Protein AF-A0A8K0K5R0-F1 (afdb_monomer)

Structure (mmCIF, N/CA/C/O backbone):
data_AF-A0A8K0K5R0-F1
#
_entry.id   AF-A0A8K0K5R0-F1
#
loop_
_atom_site.group_PDB
_atom_site.id
_atom_site.type_symbol
_atom_site.label_atom_id
_atom_site.label_alt_id
_atom_site.label_comp_id
_atom_site.label_asym_id
_atom_site.label_entity_id
_atom_site.label_seq_id
_atom_site.pdbx_PDB_ins_code
_atom_site.Cartn_x
_atom_site.Cartn_y
_atom_site.Cartn_z
_atom_site.occupancy
_atom_site.B_iso_or_equiv
_atom_site.auth_seq_id
_atom_site.auth_comp_id
_atom_site.auth_asym_id
_atom_site.auth_atom_id
_atom_site.pdbx_PDB_model_num
ATOM 1 N N . MET A 1 1 ? -4.890 -8.918 -4.355 1.00 94.75 1 MET A N 1
ATOM 2 C CA . MET A 1 1 ? -3.791 -9.635 -5.032 1.00 94.75 1 MET A CA 1
ATOM 3 C C . MET A 1 1 ? -3.120 -10.604 -4.059 1.00 94.75 1 MET A C 1
ATOM 5 O O . MET A 1 1 ? -3.775 -11.593 -3.777 1.00 94.75 1 MET A O 1
ATOM 9 N N . LYS A 1 2 ? -1.963 -10.316 -3.429 1.00 95.56 2 LYS A N 1
ATOM 10 C CA . LYS A 1 2 ? -1.175 -11.284 -2.614 1.00 95.56 2 LYS A CA 1
ATOM 11 C C . LYS A 1 2 ? -1.971 -12.202 -1.670 1.00 95.56 2 LYS A C 1
ATOM 13 O O . LYS A 1 2 ? -1.868 -13.414 -1.789 1.00 95.56 2 LYS A O 1
ATOM 18 N N . LYS A 1 3 ? -2.789 -11.643 -0.764 1.00 94.75 3 LYS A N 1
ATOM 19 C CA . LYS A 1 3 ? -3.577 -12.418 0.224 1.00 94.75 3 LYS A CA 1
ATOM 20 C C . LYS A 1 3 ? -4.505 -13.460 -0.414 1.00 94.75 3 LYS A C 1
ATOM 22 O O . LYS A 1 3 ? -4.694 -14.526 0.155 1.00 94.75 3 LYS A O 1
ATOM 27 N N . HIS A 1 4 ? -5.101 -13.124 -1.556 1.00 94.81 4 HIS A N 1
ATOM 28 C CA . HIS A 1 4 ? -6.111 -13.952 -2.225 1.00 94.81 4 HIS A CA 1
ATOM 29 C C . HIS A 1 4 ? -5.572 -14.658 -3.469 1.00 94.81 4 HIS A C 1
ATOM 31 O O . HIS A 1 4 ? -6.315 -15.412 -4.076 1.00 94.81 4 HIS A O 1
ATOM 37 N N . GLN A 1 5 ? -4.315 -14.398 -3.850 1.00 96.12 5 GLN A N 1
ATOM 38 C CA . GLN A 1 5 ? -3.685 -14.917 -5.071 1.00 96.12 5 GLN A CA 1
ATOM 39 C C . GLN A 1 5 ? -4.527 -14.670 -6.335 1.00 96.12 5 GLN A C 1
ATOM 41 O O . GLN A 1 5 ? -4.688 -15.544 -7.176 1.00 96.12 5 GLN A O 1
ATOM 46 N N . ILE A 1 6 ? -5.078 -13.458 -6.430 1.00 96.56 6 ILE A N 1
ATOM 47 C CA . ILE A 1 6 ? -5.929 -13.007 -7.541 1.00 96.56 6 ILE A CA 1
ATOM 48 C C . ILE A 1 6 ? -5.178 -12.058 -8.471 1.00 96.56 6 ILE A C 1
ATOM 50 O O . ILE A 1 6 ? -4.270 -11.337 -8.018 1.00 96.56 6 ILE A O 1
ATOM 54 N N . SER A 1 7 ? -5.619 -12.014 -9.727 1.00 97.44 7 SER A N 1
ATOM 55 C CA . SER A 1 7 ? -5.073 -11.119 -10.750 1.00 97.44 7 SER A CA 1
ATOM 56 C C . SER A 1 7 ? -5.362 -9.646 -10.455 1.00 97.44 7 SER A C 1
ATOM 58 O O . SER A 1 7 ? -6.152 -9.301 -9.564 1.00 97.44 7 SER A O 1
ATOM 60 N N . PHE A 1 8 ? -4.715 -8.746 -11.197 1.00 95.75 8 PHE A N 1
ATOM 61 C CA . PHE A 1 8 ? -5.031 -7.320 -11.162 1.00 95.75 8 PHE A CA 1
ATOM 62 C C . PHE A 1 8 ? -6.500 -7.059 -11.520 1.00 95.75 8 PHE A C 1
ATOM 64 O O . PHE A 1 8 ? -7.168 -6.309 -10.805 1.00 95.75 8 PHE A O 1
ATOM 71 N N . ASP A 1 9 ? -7.010 -7.704 -12.572 1.00 95.94 9 ASP A N 1
ATOM 72 C CA . ASP A 1 9 ? -8.383 -7.515 -13.049 1.00 95.94 9 ASP A CA 1
ATOM 73 C C . ASP A 1 9 ? -9.412 -7.959 -11.998 1.00 95.94 9 ASP A C 1
ATOM 75 O O . ASP A 1 9 ? -10.373 -7.251 -11.701 1.00 95.94 9 ASP A O 1
ATOM 79 N N . GLU A 1 10 ? -9.177 -9.088 -11.333 1.00 96.31 10 GLU A N 1
ATOM 80 C CA . GLU A 1 10 ? -10.033 -9.538 -10.231 1.00 96.31 10 GLU A CA 1
ATOM 81 C C . GLU A 1 10 ? -9.932 -8.608 -9.013 1.00 96.31 10 GLU A C 1
ATOM 83 O O . GLU A 1 10 ? -10.928 -8.297 -8.351 1.00 96.31 10 GLU A O 1
ATOM 88 N N . ALA A 1 11 ? -8.721 -8.138 -8.700 1.00 95.56 11 ALA A N 1
ATOM 89 C CA . ALA A 1 11 ? -8.497 -7.246 -7.573 1.00 95.56 11 ALA A CA 1
ATOM 90 C C . ALA A 1 11 ? -9.179 -5.888 -7.768 1.00 95.56 11 ALA A C 1
ATOM 92 O O . ALA A 1 11 ? -9.785 -5.381 -6.822 1.00 95.56 11 ALA A O 1
ATOM 93 N N . ILE A 1 12 ? -9.101 -5.301 -8.966 1.00 94.50 12 ILE A N 1
ATOM 94 C CA . ILE A 1 12 ? -9.702 -3.994 -9.234 1.00 94.50 12 ILE A CA 1
ATOM 95 C C . ILE A 1 12 ? -11.229 -4.066 -9.185 1.00 94.50 12 ILE A C 1
ATOM 97 O O . ILE A 1 12 ? -11.847 -3.172 -8.610 1.00 94.50 12 ILE A O 1
ATOM 101 N N . GLU A 1 13 ? -11.841 -5.142 -9.686 1.00 94.50 13 GLU A N 1
ATOM 102 C CA . GLU A 1 13 ? -13.292 -5.341 -9.592 1.00 94.50 13 GLU A CA 1
ATOM 103 C C . GLU A 1 13 ? -13.751 -5.509 -8.140 1.00 94.50 13 GLU A C 1
ATOM 105 O O . GLU A 1 13 ? -14.747 -4.914 -7.719 1.00 94.50 13 GLU A O 1
ATOM 110 N N . ARG A 1 14 ? -12.970 -6.218 -7.318 1.00 94.06 14 ARG A N 1
ATOM 111 C CA . ARG A 1 14 ? -13.253 -6.328 -5.885 1.00 94.06 14 ARG A CA 1
ATOM 112 C C . ARG A 1 14 ? -13.197 -4.973 -5.183 1.00 94.06 14 ARG A C 1
ATOM 114 O O . ARG A 1 14 ? -14.103 -4.659 -4.418 1.00 94.06 14 ARG A O 1
ATOM 121 N N . VAL A 1 15 ? -12.190 -4.143 -5.462 1.00 93.50 15 VAL A N 1
ATOM 122 C CA . VAL A 1 15 ? -12.111 -2.792 -4.876 1.00 93.50 15 VAL A CA 1
ATOM 123 C C . VAL A 1 15 ? -13.261 -1.915 -5.383 1.00 93.50 15 VAL A C 1
ATOM 125 O O . VAL A 1 15 ? -13.874 -1.207 -4.586 1.00 93.50 15 VAL A O 1
ATOM 128 N N . LYS A 1 16 ? -13.624 -2.012 -6.670 1.00 94.19 16 LYS A N 1
ATOM 129 C CA . LYS A 1 16 ? -14.770 -1.292 -7.249 1.00 94.19 16 LYS A CA 1
ATOM 130 C C . LYS A 1 16 ? -16.106 -1.648 -6.598 1.00 94.19 16 LYS A C 1
ATOM 132 O O . LYS A 1 16 ? -16.969 -0.777 -6.502 1.00 94.19 16 LYS A O 1
ATOM 137 N N . SER A 1 17 ? -16.278 -2.888 -6.132 1.00 92.38 17 SER A N 1
ATOM 138 C CA . SER A 1 17 ? -17.500 -3.297 -5.425 1.00 92.38 17 SER A CA 1
ATOM 139 C C . SER A 1 17 ? -17.704 -2.569 -4.092 1.00 92.38 17 SER A C 1
ATOM 141 O O . SER A 1 17 ? -18.845 -2.341 -3.697 1.00 92.38 17 SER A O 1
ATOM 143 N N . CYS A 1 18 ? -16.617 -2.151 -3.437 1.00 90.62 18 CYS A N 1
ATOM 144 C CA . CYS A 1 18 ? -16.672 -1.377 -2.196 1.00 90.62 18 CYS A CA 1
ATOM 145 C C . CYS A 1 18 ? -16.570 0.132 -2.454 1.00 90.62 18 CYS A C 1
ATOM 147 O O . CYS A 1 18 ? -17.138 0.921 -1.708 1.00 90.62 18 CYS A O 1
ATOM 149 N N . ARG A 1 19 ? -15.874 0.543 -3.522 1.00 89.50 19 ARG A N 1
ATOM 150 C CA . ARG A 1 19 ? -15.638 1.942 -3.888 1.00 89.50 19 ARG A CA 1
ATOM 151 C C . ARG A 1 19 ? -15.900 2.149 -5.377 1.00 89.50 19 ARG A C 1
ATOM 153 O O . ARG A 1 19 ? -15.059 1.849 -6.214 1.00 89.50 19 ARG A O 1
ATOM 160 N N . ARG A 1 20 ? -17.051 2.727 -5.729 1.00 85.38 20 ARG A N 1
ATOM 161 C CA . ARG A 1 20 ? -17.481 2.867 -7.138 1.00 85.38 20 ARG A CA 1
ATOM 162 C C . ARG A 1 20 ? -16.509 3.675 -8.010 1.00 85.38 20 ARG A C 1
ATOM 164 O O . ARG A 1 20 ? -16.384 3.409 -9.203 1.00 85.38 20 ARG A O 1
ATOM 171 N N . PHE A 1 21 ? -15.843 4.671 -7.430 1.00 86.06 21 PHE A N 1
ATOM 172 C CA . PHE A 1 21 ? -14.904 5.543 -8.136 1.00 86.06 21 PHE A CA 1
ATOM 173 C C . PHE A 1 21 ? -13.465 5.144 -7.804 1.00 86.06 21 PHE A C 1
ATOM 175 O O . PHE A 1 21 ? -12.886 5.605 -6.819 1.00 86.06 21 PHE A O 1
ATOM 182 N N . VAL A 1 22 ? -12.900 4.266 -8.635 1.00 88.56 22 VAL A N 1
ATOM 183 C CA . VAL A 1 22 ? -11.513 3.794 -8.531 1.00 88.56 22 VAL A CA 1
ATOM 184 C C . VAL A 1 22 ? -10.853 3.941 -9.898 1.00 88.56 22 VAL A C 1
ATOM 186 O O . VAL A 1 22 ? -11.346 3.413 -10.893 1.00 88.56 22 VAL A O 1
ATOM 189 N N . GLY A 1 23 ? -9.736 4.664 -9.940 1.00 90.44 23 GLY A N 1
ATOM 190 C CA . GLY A 1 23 ? -8.973 4.926 -11.160 1.00 90.44 23 GLY A CA 1
ATOM 191 C C . GLY A 1 23 ? -7.483 5.006 -10.851 1.00 90.44 23 GLY A C 1
ATOM 192 O O . GLY A 1 23 ? -6.959 6.113 -10.752 1.00 90.44 23 GLY A O 1
ATOM 193 N N . PRO A 1 24 ? -6.798 3.864 -10.659 1.00 93.75 24 PRO A N 1
ATOM 194 C CA . PRO A 1 24 ? -5.372 3.848 -10.378 1.00 93.75 24 PRO A CA 1
ATOM 195 C C . PRO A 1 24 ? -4.612 4.481 -11.546 1.00 93.75 24 PRO A C 1
ATOM 197 O O . PRO A 1 24 ? -4.950 4.259 -12.713 1.00 93.75 24 PRO A O 1
ATOM 200 N N . ASN A 1 25 ? -3.571 5.259 -11.258 1.00 94.62 25 ASN A N 1
ATOM 201 C CA . ASN A 1 25 ? -2.764 5.837 -12.325 1.00 94.62 25 ASN A CA 1
ATOM 202 C C . ASN A 1 25 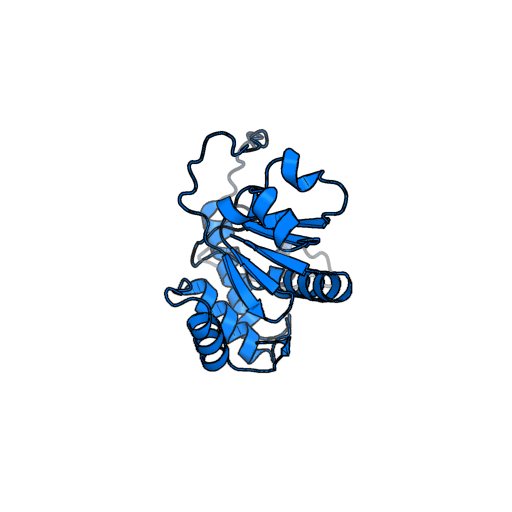? -2.048 4.725 -13.129 1.00 94.62 25 ASN A C 1
ATOM 204 O O . ASN A 1 25 ? -1.741 3.648 -12.612 1.00 94.62 25 ASN A O 1
ATOM 208 N N . ARG A 1 26 ? -1.728 4.993 -14.402 1.00 95.38 26 ARG A N 1
ATOM 209 C CA . ARG A 1 26 ? -1.123 3.997 -15.314 1.00 95.38 26 ARG A CA 1
ATOM 210 C C . ARG A 1 26 ? 0.174 3.360 -14.797 1.00 95.38 26 ARG A C 1
ATOM 212 O O . ARG A 1 26 ? 0.481 2.227 -15.147 1.00 95.38 26 ARG A O 1
ATOM 219 N N . GLY A 1 27 ? 0.952 4.103 -14.009 1.00 95.00 27 GLY A N 1
ATOM 220 C CA . GLY A 1 27 ? 2.215 3.625 -13.455 1.00 95.00 27 GLY A CA 1
ATOM 221 C C . GLY A 1 27 ? 1.999 2.635 -12.324 1.00 95.00 27 GLY A C 1
ATOM 222 O O . GLY A 1 27 ? 2.709 1.638 -12.238 1.00 95.00 27 GLY A O 1
ATOM 223 N N . PHE A 1 28 ? 0.988 2.885 -11.495 1.00 95.81 28 PHE A N 1
ATOM 224 C CA . PHE A 1 28 ? 0.581 1.961 -10.450 1.00 95.81 28 PHE A CA 1
ATOM 225 C C . PHE A 1 28 ? -0.022 0.681 -11.042 1.00 95.81 28 PHE A C 1
ATOM 227 O O . PHE A 1 28 ? 0.357 -0.404 -10.618 1.00 95.81 28 PHE A O 1
ATOM 234 N N . ILE A 1 29 ? -0.852 0.786 -12.090 1.00 96.69 29 ILE A N 1
ATOM 235 C CA . ILE A 1 29 ? -1.359 -0.390 -12.826 1.00 96.69 29 ILE A CA 1
ATOM 236 C C . ILE A 1 29 ? -0.197 -1.247 -13.341 1.00 96.69 29 ILE A C 1
ATOM 238 O O . ILE A 1 29 ? -0.144 -2.439 -13.058 1.00 96.69 29 ILE A O 1
ATOM 242 N N . ALA A 1 30 ? 0.779 -0.641 -14.027 1.00 96.31 30 ALA A N 1
ATOM 243 C CA . ALA A 1 30 ? 1.940 -1.369 -14.542 1.00 96.31 30 ALA A CA 1
ATOM 244 C C . ALA A 1 30 ? 2.740 -2.076 -13.431 1.00 96.31 30 ALA A C 1
ATOM 246 O O . ALA A 1 30 ? 3.213 -3.193 -13.624 1.00 96.31 30 ALA A O 1
ATOM 247 N N . GLN A 1 31 ? 2.868 -1.448 -12.260 1.00 96.88 31 GLN A N 1
ATOM 248 C CA . GLN A 1 31 ? 3.526 -2.045 -11.096 1.00 96.88 31 GLN A CA 1
ATOM 249 C C . GLN A 1 31 ? 2.728 -3.208 -10.494 1.00 96.88 31 GLN A C 1
ATOM 251 O O . GLN A 1 31 ? 3.333 -4.183 -10.061 1.00 96.88 31 GLN A O 1
ATOM 256 N N . LEU A 1 32 ? 1.393 -3.144 -10.490 1.00 97.00 32 LEU A N 1
ATOM 257 C CA . LEU A 1 32 ? 0.537 -4.249 -10.048 1.00 97.00 32 LEU A CA 1
ATOM 258 C C . LEU A 1 32 ? 0.620 -5.446 -11.002 1.00 97.00 32 LEU A C 1
ATOM 260 O O . LEU A 1 32 ? 0.750 -6.569 -10.525 1.00 97.00 32 LEU A O 1
ATOM 264 N N . CYS A 1 33 ? 0.629 -5.217 -12.320 1.00 96.12 33 CYS A N 1
ATOM 265 C CA . CYS A 1 33 ? 0.862 -6.283 -13.301 1.00 96.12 33 CYS A CA 1
ATOM 266 C C . CYS A 1 33 ? 2.249 -6.914 -13.115 1.00 96.12 33 CYS A C 1
ATOM 268 O O . CYS A 1 33 ? 2.371 -8.128 -13.041 1.00 96.12 33 CYS A O 1
ATOM 270 N N . LEU A 1 34 ? 3.293 -6.097 -12.936 1.00 96.44 34 LEU A N 1
ATOM 271 C CA . LEU A 1 34 ? 4.642 -6.598 -12.666 1.00 96.44 34 LEU A CA 1
ATOM 272 C C . LEU A 1 34 ? 4.711 -7.412 -11.362 1.00 96.44 34 LEU A C 1
ATOM 274 O O . LEU A 1 34 ? 5.444 -8.392 -11.269 1.00 96.44 34 LEU A O 1
ATOM 278 N N . TYR A 1 35 ? 3.949 -7.010 -10.345 1.00 97.31 35 TYR A N 1
ATOM 279 C CA . TYR A 1 35 ? 3.844 -7.749 -9.093 1.00 97.31 35 TYR A CA 1
ATOM 280 C C . TYR A 1 35 ? 3.140 -9.097 -9.263 1.00 97.31 35 TYR A C 1
ATOM 282 O O . TYR A 1 35 ? 3.547 -10.077 -8.646 1.00 97.31 35 TYR A O 1
ATOM 290 N N . GLU A 1 36 ? 2.102 -9.156 -10.096 1.00 96.62 36 GLU A N 1
ATOM 291 C CA . GLU A 1 36 ? 1.428 -10.397 -10.480 1.00 96.62 36 GLU A CA 1
ATOM 292 C C . GLU A 1 36 ? 2.353 -11.334 -11.264 1.00 96.62 36 GLU A C 1
ATOM 294 O O . GLU A 1 36 ? 2.451 -12.505 -10.906 1.00 96.62 36 GLU A O 1
ATOM 299 N N . ASP A 1 37 ? 3.098 -10.814 -12.246 1.00 96.06 37 ASP A N 1
ATOM 300 C CA . ASP A 1 37 ? 4.071 -11.582 -13.039 1.00 96.06 37 ASP A CA 1
ATOM 301 C C . ASP A 1 37 ? 5.137 -12.253 -12.159 1.00 96.06 37 ASP A C 1
ATOM 303 O O . ASP A 1 37 ? 5.592 -13.361 -12.441 1.00 96.06 37 ASP A O 1
ATOM 307 N N . MET A 1 38 ? 5.530 -11.587 -11.069 1.00 96.00 38 MET A N 1
ATOM 308 C CA . MET A 1 38 ? 6.461 -12.125 -10.074 1.00 96.00 38 MET A CA 1
ATOM 309 C C . MET A 1 38 ? 5.776 -13.023 -9.026 1.00 96.00 38 MET A C 1
ATOM 311 O O . MET A 1 38 ? 6.376 -13.343 -8.006 1.00 96.00 38 MET A O 1
ATOM 315 N N . GLY A 1 39 ? 4.517 -13.425 -9.215 1.00 95.50 39 GLY A N 1
ATOM 316 C CA . GLY A 1 39 ? 3.798 -14.285 -8.270 1.00 95.50 39 GLY A CA 1
ATOM 317 C C . GLY A 1 39 ? 3.519 -13.610 -6.924 1.00 95.50 39 GLY A C 1
ATOM 318 O O . GLY A 1 39 ? 3.572 -14.253 -5.873 1.00 95.50 39 GLY A O 1
ATOM 319 N N . TRP A 1 40 ? 3.244 -12.303 -6.940 1.00 95.62 40 TRP A N 1
ATOM 320 C CA . TRP A 1 40 ? 2.987 -11.464 -5.762 1.00 95.62 40 TRP A CA 1
ATOM 321 C C . TRP A 1 40 ? 4.134 -11.448 -4.742 1.00 95.62 40 TRP A C 1
ATOM 323 O O . TRP A 1 40 ? 3.922 -11.230 -3.541 1.00 95.62 40 TRP A O 1
ATOM 333 N N . CYS A 1 41 ? 5.361 -11.658 -5.212 1.00 94.00 41 CYS A N 1
ATOM 334 C CA . CYS A 1 41 ? 6.581 -11.451 -4.449 1.00 94.00 41 CYS A CA 1
ATO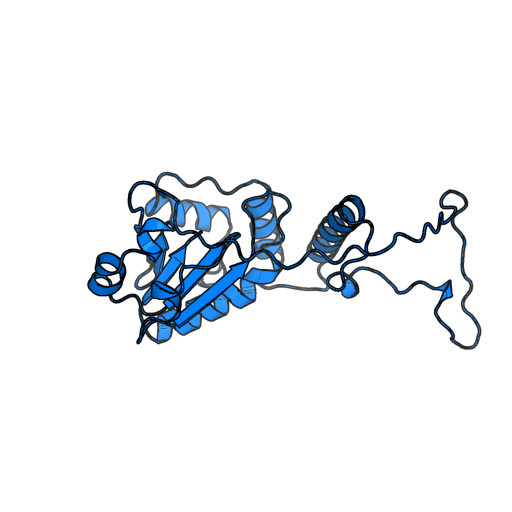M 335 C C . CYS A 1 41 ? 7.516 -10.497 -5.205 1.00 94.00 41 CYS A C 1
ATOM 337 O O . CYS A 1 41 ? 7.351 -10.250 -6.396 1.00 94.00 41 CYS A O 1
ATOM 339 N N . ILE A 1 42 ? 8.461 -9.883 -4.494 1.00 91.56 42 ILE A N 1
ATOM 340 C CA . ILE A 1 42 ? 9.449 -8.997 -5.116 1.00 91.56 42 ILE A CA 1
ATOM 341 C C . ILE A 1 42 ? 10.696 -9.819 -5.422 1.00 91.56 42 ILE A C 1
ATOM 343 O O . ILE A 1 42 ? 11.558 -9.993 -4.558 1.00 91.56 42 ILE A O 1
ATOM 347 N N . ASP A 1 43 ? 10.780 -10.319 -6.651 1.00 90.25 43 ASP A N 1
ATOM 348 C CA . ASP A 1 43 ? 11.973 -10.982 -7.164 1.00 90.25 43 ASP A CA 1
ATOM 349 C C . ASP A 1 43 ? 12.943 -9.944 -7.752 1.00 90.25 43 ASP A C 1
ATOM 351 O O . ASP A 1 43 ? 12.659 -9.262 -8.739 1.00 90.25 43 ASP A O 1
ATOM 355 N N . ARG A 1 44 ? 14.118 -9.818 -7.126 1.00 88.62 44 ARG A N 1
ATOM 356 C CA . ARG A 1 44 ? 15.158 -8.867 -7.541 1.00 88.62 44 ARG A CA 1
ATOM 357 C C . ARG A 1 44 ? 15.906 -9.306 -8.798 1.00 88.62 44 ARG A C 1
ATOM 359 O O . ARG A 1 44 ? 16.504 -8.457 -9.460 1.00 88.62 44 ARG A O 1
ATOM 366 N N . ASP A 1 45 ? 15.865 -10.592 -9.126 1.00 88.88 45 ASP A N 1
ATOM 367 C CA . ASP A 1 45 ? 16.525 -11.158 -10.297 1.00 88.88 45 ASP A CA 1
ATOM 368 C C . ASP A 1 45 ? 15.603 -11.185 -11.522 1.00 88.88 45 ASP A C 1
ATOM 370 O O . ASP A 1 45 ? 16.093 -11.238 -12.658 1.00 88.88 45 ASP A O 1
ATOM 374 N N . TYR A 1 46 ? 14.288 -11.030 -11.319 1.00 93.12 46 TYR A N 1
ATOM 375 C CA . TYR A 1 46 ? 13.312 -10.931 -12.398 1.00 93.12 46 TYR A CA 1
ATOM 376 C C . TYR A 1 46 ? 13.639 -9.774 -13.349 1.00 93.12 46 TYR A C 1
ATOM 378 O O . TYR A 1 46 ? 13.753 -8.605 -12.961 1.00 93.12 46 TYR A O 1
ATOM 386 N N . LEU A 1 47 ? 13.772 -10.090 -14.641 1.00 91.19 47 LEU A N 1
ATOM 387 C CA . LEU A 1 47 ? 14.215 -9.128 -15.651 1.00 91.19 47 LEU A CA 1
ATOM 388 C C . LEU A 1 47 ? 13.295 -7.902 -15.724 1.00 91.19 47 LEU A C 1
ATOM 390 O O . LEU A 1 47 ? 13.792 -6.778 -15.809 1.00 91.19 47 LEU A O 1
ATOM 394 N N . GLY A 1 48 ? 11.975 -8.103 -15.646 1.00 92.25 48 GLY A N 1
ATOM 395 C CA . GLY A 1 48 ? 11.001 -7.010 -15.659 1.00 92.25 48 GLY A CA 1
ATOM 396 C C . GLY A 1 48 ? 11.198 -6.042 -14.490 1.00 92.25 48 GLY A C 1
ATOM 397 O O . GLY A 1 48 ? 11.199 -4.826 -14.686 1.00 92.25 48 GLY A O 1
ATOM 398 N N . PHE A 1 49 ? 11.479 -6.566 -13.295 1.00 91.62 49 PHE A N 1
ATOM 399 C CA . PHE A 1 49 ? 11.729 -5.758 -12.103 1.00 91.62 49 PHE A CA 1
ATOM 400 C C . PHE A 1 49 ? 13.037 -4.978 -12.202 1.00 91.62 49 PHE A C 1
ATOM 402 O O . PHE A 1 49 ? 13.075 -3.776 -11.929 1.00 91.62 49 PHE A O 1
ATOM 409 N N . ARG A 1 50 ? 14.103 -5.622 -12.683 1.00 91.12 50 ARG A N 1
ATOM 410 C CA . ARG A 1 50 ? 15.393 -4.957 -12.910 1.00 91.12 50 ARG A CA 1
ATOM 411 C C . ARG A 1 50 ? 15.283 -3.827 -13.932 1.00 91.12 50 ARG A C 1
ATOM 413 O O . ARG A 1 50 ? 15.865 -2.763 -13.722 1.00 91.12 50 ARG A O 1
ATOM 420 N N . LEU A 1 51 ? 14.528 -4.030 -15.014 1.00 90.69 51 LEU A N 1
ATOM 421 C CA . LEU A 1 51 ? 14.274 -2.998 -16.023 1.00 90.69 51 LEU A CA 1
ATOM 422 C C . LEU A 1 51 ? 13.446 -1.839 -15.460 1.00 90.69 51 LEU A C 1
ATOM 424 O O . LEU A 1 51 ? 13.808 -0.682 -15.675 1.00 90.69 51 LEU A O 1
ATOM 428 N N . PHE A 1 52 ? 12.396 -2.135 -14.692 1.00 91.31 52 PHE A N 1
ATOM 429 C CA . PHE A 1 52 ? 11.610 -1.127 -13.980 1.00 91.31 52 PHE A CA 1
ATOM 430 C C . PHE A 1 52 ? 12.499 -0.270 -13.065 1.00 91.31 52 PHE A C 1
ATOM 432 O O . PHE A 1 52 ? 12.545 0.955 -13.200 1.00 91.31 52 PHE A O 1
ATOM 439 N N . ARG A 1 53 ? 13.300 -0.907 -12.203 1.00 89.31 53 ARG A N 1
ATOM 440 C CA . ARG A 1 53 ? 14.238 -0.229 -11.295 1.00 89.31 53 ARG A CA 1
ATOM 441 C C . ARG A 1 53 ? 15.273 0.600 -12.046 1.00 89.31 53 ARG A C 1
ATOM 443 O O . ARG A 1 53 ? 15.556 1.735 -11.653 1.00 89.31 53 ARG A O 1
ATOM 450 N N . LEU A 1 54 ? 15.809 0.082 -13.150 1.00 87.75 54 LEU A N 1
ATOM 451 C CA . LEU A 1 54 ? 16.735 0.821 -14.004 1.00 87.75 54 LEU A CA 1
ATOM 452 C C . LEU A 1 54 ? 16.077 2.072 -14.606 1.00 87.75 54 LEU A C 1
ATOM 454 O O . LEU A 1 54 ? 16.699 3.134 -14.627 1.00 87.75 54 LEU A O 1
ATOM 458 N N . GLN A 1 55 ? 14.823 1.976 -15.053 1.00 88.25 55 GLN A N 1
ATOM 459 C CA . GLN A 1 55 ? 14.079 3.098 -15.626 1.00 88.25 55 GLN A CA 1
ATOM 460 C C . GLN A 1 55 ? 13.801 4.197 -14.593 1.00 88.25 55 GLN A C 1
ATOM 462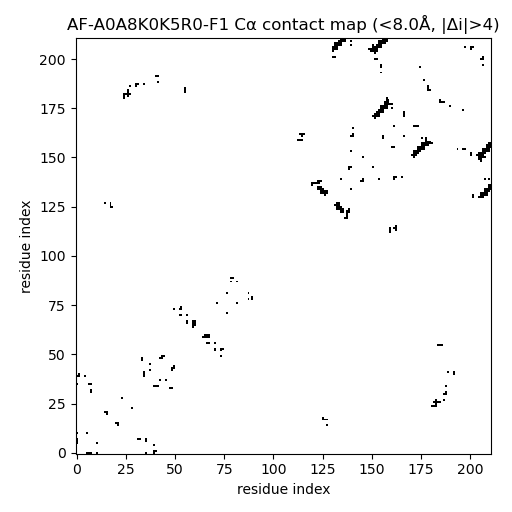 O O . GLN A 1 55 ? 14.043 5.373 -14.876 1.00 88.25 55 GLN A O 1
ATOM 467 N N . ILE A 1 56 ? 13.352 3.823 -13.391 1.00 85.06 56 ILE A N 1
ATOM 468 C CA . ILE A 1 56 ? 13.161 4.756 -12.270 1.00 85.06 56 ILE A CA 1
ATOM 469 C C . ILE A 1 56 ? 14.482 5.463 -11.944 1.00 85.06 56 ILE A C 1
ATOM 471 O O . ILE A 1 56 ? 14.544 6.691 -11.857 1.00 85.06 56 ILE A O 1
ATOM 475 N N . SER A 1 57 ? 15.567 4.695 -11.851 1.00 83.94 57 SER A N 1
ATOM 476 C CA . SER A 1 57 ? 16.904 5.217 -11.554 1.00 83.94 57 SER A CA 1
ATOM 477 C C . SER A 1 57 ? 17.395 6.183 -12.632 1.00 83.94 57 SER A C 1
ATOM 479 O O . SER A 1 57 ? 17.936 7.242 -12.317 1.00 83.94 57 SER A O 1
ATOM 481 N N . ALA A 1 58 ? 17.168 5.864 -13.908 1.00 84.44 58 ALA A N 1
ATOM 482 C CA . ALA A 1 58 ? 17.515 6.736 -15.025 1.00 84.44 58 ALA A CA 1
ATOM 483 C C . ALA A 1 58 ? 16.770 8.081 -14.959 1.00 84.44 58 ALA A C 1
ATOM 485 O O . ALA A 1 58 ? 17.392 9.128 -15.151 1.00 84.44 58 ALA A O 1
ATOM 486 N N . ASP A 1 59 ? 15.473 8.074 -14.638 1.00 81.62 59 ASP A N 1
ATOM 487 C CA . ASP A 1 59 ? 14.668 9.294 -14.480 1.00 81.62 59 ASP A CA 1
ATOM 488 C C . ASP A 1 59 ? 15.173 10.153 -13.304 1.00 81.62 59 ASP A C 1
ATOM 490 O O . ASP A 1 59 ? 15.338 11.370 -13.440 1.00 81.62 59 ASP A O 1
ATOM 494 N N . GLN A 1 60 ? 15.528 9.523 -12.178 1.00 77.44 60 GLN A N 1
ATOM 495 C CA . GLN A 1 60 ? 16.122 10.210 -11.025 1.00 77.44 60 GLN A CA 1
ATOM 496 C C . GLN A 1 60 ? 17.482 10.835 -11.362 1.00 77.44 60 GLN A C 1
ATOM 498 O O . GLN A 1 60 ? 17.724 11.993 -11.018 1.00 77.44 60 GLN A O 1
ATOM 503 N N . ILE A 1 61 ? 18.354 10.128 -12.090 1.00 81.81 61 ILE A N 1
ATOM 504 C CA . ILE A 1 61 ? 19.652 10.664 -12.536 1.00 81.81 61 ILE A CA 1
ATOM 505 C C . ILE A 1 61 ? 19.454 11.842 -13.489 1.00 81.81 61 ILE A C 1
ATOM 507 O O . ILE A 1 61 ? 20.167 12.838 -13.384 1.00 81.81 61 ILE A O 1
ATOM 511 N N . GLN A 1 62 ? 18.493 11.769 -14.411 1.00 78.06 62 GLN A N 1
ATOM 512 C CA . GLN A 1 62 ? 18.210 12.878 -15.325 1.00 78.06 62 GLN A CA 1
ATOM 513 C C . GLN A 1 62 ? 17.747 14.132 -14.571 1.00 78.06 62 GLN A C 1
ATOM 515 O O . GLN A 1 62 ? 18.194 15.236 -14.889 1.00 78.06 62 GLN A O 1
ATOM 520 N N . LYS A 1 63 ? 16.909 13.963 -13.540 1.00 75.94 63 LYS A N 1
ATOM 521 C CA . LYS A 1 63 ? 16.390 15.061 -12.710 1.00 75.94 63 LYS A CA 1
ATOM 522 C C . LYS A 1 63 ? 17.432 15.627 -11.740 1.00 75.94 63 LYS A C 1
ATOM 524 O O . LYS A 1 63 ? 17.622 16.839 -11.678 1.00 75.94 63 LYS A O 1
ATOM 529 N N . ALA A 1 64 ? 18.107 14.764 -10.982 1.00 72.56 64 ALA A N 1
ATOM 530 C CA . ALA A 1 64 ? 18.986 15.149 -9.876 1.00 72.56 64 ALA A CA 1
ATOM 531 C C . ALA A 1 64 ? 20.474 15.223 -10.255 1.00 72.56 64 ALA A C 1
ATOM 533 O O . ALA A 1 64 ? 21.272 15.752 -9.484 1.00 72.56 64 ALA A O 1
ATOM 534 N N . LYS A 1 65 ? 20.866 14.694 -11.424 1.00 69.00 65 LYS A N 1
ATOM 535 C CA . LYS A 1 65 ? 22.266 14.536 -11.874 1.00 69.00 65 LYS A CA 1
ATOM 536 C C . LYS A 1 65 ? 23.156 13.787 -10.873 1.00 69.00 65 LYS A C 1
ATOM 538 O O . LYS A 1 65 ? 24.373 13.955 -10.874 1.00 69.00 65 LYS A O 1
ATOM 543 N N . ILE A 1 66 ? 22.550 12.966 -10.019 1.00 66.00 66 ILE A N 1
ATOM 544 C CA . ILE A 1 66 ? 23.205 12.167 -8.982 1.00 66.00 66 ILE A CA 1
ATOM 545 C C . ILE A 1 66 ? 22.691 10.737 -9.121 1.00 66.00 66 ILE A C 1
ATOM 547 O O . ILE A 1 66 ? 21.510 10.544 -9.396 1.00 66.00 66 ILE A O 1
ATOM 551 N N . LEU A 1 67 ? 23.581 9.758 -8.942 1.00 64.56 67 LEU A N 1
ATOM 552 C CA . LEU A 1 67 ? 23.224 8.345 -8.865 1.00 64.56 67 LEU A CA 1
ATOM 553 C C . LEU A 1 67 ? 22.598 8.051 -7.489 1.00 64.56 67 LEU A C 1
ATOM 555 O O . LEU A 1 67 ? 23.303 8.196 -6.485 1.00 64.56 67 LEU A O 1
ATOM 559 N N . PRO A 1 68 ? 21.313 7.673 -7.407 1.00 66.00 68 PRO A N 1
ATOM 560 C CA . PRO A 1 68 ? 20.680 7.311 -6.141 1.00 66.00 68 PRO A CA 1
ATOM 561 C C . PRO A 1 68 ? 21.355 6.084 -5.515 1.00 66.00 68 PRO A C 1
ATOM 563 O O . PRO A 1 68 ? 21.666 5.124 -6.214 1.00 66.00 68 PRO A O 1
ATOM 566 N N . GLN A 1 69 ? 21.548 6.057 -4.194 1.00 61.91 69 GLN A N 1
ATOM 567 C CA . GLN A 1 69 ? 22.093 4.867 -3.513 1.00 61.91 69 GLN A CA 1
ATOM 568 C C . GLN A 1 69 ? 21.189 3.638 -3.641 1.00 61.91 69 GLN A C 1
ATOM 570 O O . GLN A 1 69 ? 21.681 2.517 -3.594 1.00 61.91 69 GLN A O 1
ATOM 575 N N . SER A 1 70 ? 19.890 3.849 -3.854 1.00 66.00 70 SER A N 1
ATOM 576 C CA . SER A 1 70 ? 18.913 2.785 -4.054 1.00 66.00 70 SER A CA 1
ATOM 577 C C . SER A 1 70 ? 19.133 1.975 -5.336 1.00 66.00 70 SER A C 1
ATOM 579 O O . SER A 1 70 ? 18.591 0.884 -5.415 1.00 66.00 70 SER A O 1
ATOM 581 N N . CYS A 1 71 ? 19.913 2.454 -6.315 1.00 64.81 71 CYS A N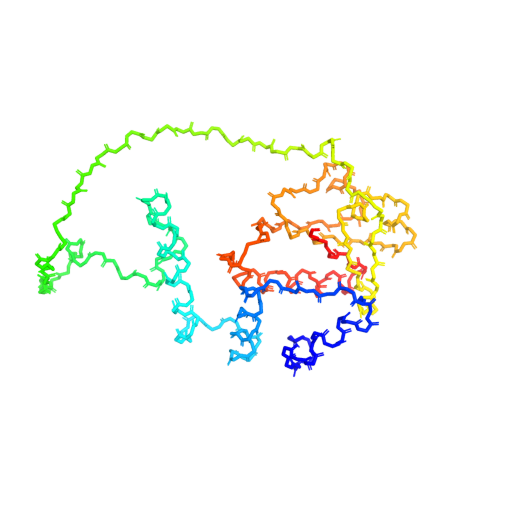 1
ATOM 582 C CA . CYS A 1 71 ? 20.064 1.800 -7.626 1.00 64.81 71 CYS A CA 1
ATOM 583 C C . CYS A 1 71 ? 21.411 1.099 -7.865 1.00 64.81 71 CYS A C 1
ATOM 585 O O . CYS A 1 71 ? 21.743 0.739 -8.997 1.00 64.81 71 CYS A O 1
ATOM 587 N N . SER A 1 72 ? 22.216 0.924 -6.815 1.00 65.56 72 SER A N 1
ATOM 588 C CA . SER A 1 72 ? 23.498 0.211 -6.900 1.00 65.56 72 SER A CA 1
ATOM 589 C C . SER A 1 72 ? 23.342 -1.270 -7.262 1.00 65.56 72 SER A C 1
ATOM 591 O O . SER A 1 72 ? 24.271 -1.870 -7.790 1.00 65.56 72 SER A O 1
ATOM 593 N N . ASP A 1 73 ? 22.165 -1.845 -7.023 1.00 70.44 73 ASP A N 1
ATOM 594 C CA . ASP A 1 73 ? 21.783 -3.213 -7.373 1.00 70.44 73 ASP A CA 1
ATOM 595 C C . ASP A 1 73 ? 21.611 -3.420 -8.887 1.00 70.44 73 ASP A C 1
ATOM 597 O O . ASP A 1 73 ? 21.914 -4.490 -9.416 1.00 70.44 73 ASP A O 1
ATOM 601 N N . VAL A 1 74 ? 21.175 -2.386 -9.611 1.00 69.81 74 VAL A N 1
ATOM 602 C CA . VAL A 1 74 ? 20.957 -2.445 -11.067 1.00 69.81 74 VAL A CA 1
ATOM 603 C C . VAL A 1 74 ? 22.110 -1.865 -11.890 1.00 69.81 74 VAL A C 1
ATOM 605 O O . VAL A 1 74 ? 22.135 -2.031 -13.112 1.00 69.81 74 VAL A O 1
ATOM 608 N N . ILE A 1 75 ? 23.096 -1.230 -11.249 1.00 73.19 75 ILE A N 1
ATOM 609 C CA . ILE A 1 75 ? 24.238 -0.586 -11.911 1.00 73.19 75 ILE A CA 1
ATOM 610 C C . ILE A 1 75 ? 25.543 -1.218 -11.439 1.00 73.19 75 ILE A C 1
ATOM 612 O O . ILE A 1 75 ? 25.909 -1.138 -10.271 1.00 73.19 75 ILE A O 1
ATOM 616 N N . LYS A 1 76 ? 26.307 -1.789 -12.376 1.00 69.44 76 LYS A N 1
ATOM 617 C CA . LYS A 1 76 ? 27.653 -2.285 -12.067 1.00 69.44 76 LYS A CA 1
ATOM 618 C C . LYS A 1 76 ? 28.580 -1.122 -11.676 1.00 69.44 76 LYS A C 1
ATOM 620 O O . LYS A 1 76 ? 28.503 -0.060 -12.303 1.00 69.44 76 LYS A O 1
ATOM 625 N N . PRO A 1 77 ? 29.476 -1.313 -10.689 1.00 67.62 77 PRO A N 1
ATOM 626 C CA . PRO A 1 77 ? 30.472 -0.307 -10.338 1.00 67.62 77 PRO A CA 1
ATOM 627 C C . PRO A 1 77 ? 31.320 0.065 -11.558 1.00 67.62 77 PRO A C 1
ATOM 629 O O . PRO A 1 77 ? 31.548 -0.766 -12.438 1.00 67.62 77 PRO A O 1
ATOM 632 N N . ASP A 1 78 ? 31.768 1.326 -11.609 1.00 67.50 78 ASP A N 1
ATOM 633 C CA . ASP A 1 78 ? 32.593 1.841 -12.709 1.00 67.50 78 ASP A CA 1
ATOM 634 C C . ASP A 1 78 ? 33.824 0.931 -12.868 1.00 67.50 78 ASP A C 1
ATOM 636 O O . ASP A 1 78 ? 34.648 0.890 -11.950 1.00 67.50 78 ASP A O 1
ATOM 640 N N . PRO A 1 79 ? 33.971 0.199 -13.990 1.00 67.31 79 PRO A N 1
ATOM 641 C CA . PRO A 1 79 ? 35.070 -0.741 -14.167 1.00 67.31 79 PRO A CA 1
ATOM 642 C C . PRO A 1 79 ? 36.435 -0.045 -14.142 1.00 67.31 79 PRO A C 1
ATOM 644 O O . PRO A 1 79 ? 37.422 -0.678 -13.795 1.00 67.31 79 PRO A O 1
ATOM 647 N N . ALA A 1 80 ? 36.494 1.268 -14.408 1.00 66.06 80 ALA A N 1
ATOM 648 C CA . ALA A 1 80 ? 37.715 2.059 -14.260 1.00 66.06 80 ALA A CA 1
ATOM 649 C C . ALA A 1 80 ? 38.116 2.321 -12.793 1.00 66.06 80 ALA A C 1
ATOM 651 O O . ALA A 1 80 ? 39.194 2.854 -12.546 1.00 66.06 80 ALA A O 1
ATOM 652 N N . LYS A 1 81 ? 37.251 2.002 -11.821 1.00 67.75 81 LYS A N 1
ATOM 653 C CA . LYS A 1 81 ? 37.524 2.104 -10.377 1.00 67.75 81 LYS A CA 1
ATOM 654 C C . LYS A 1 81 ? 37.798 0.747 -9.725 1.00 67.75 81 LYS A C 1
ATOM 656 O O . LYS A 1 81 ? 38.077 0.706 -8.531 1.00 67.75 81 LYS A O 1
ATOM 661 N N . ILE A 1 82 ? 37.673 -0.350 -10.471 1.00 64.56 82 ILE A N 1
ATOM 662 C CA . ILE A 1 82 ? 37.890 -1.700 -9.952 1.00 64.56 82 ILE A CA 1
ATOM 663 C C . ILE A 1 82 ? 39.387 -2.004 -10.030 1.00 64.56 82 ILE A C 1
ATOM 665 O O . ILE A 1 82 ? 39.931 -2.188 -11.114 1.00 64.56 82 ILE A O 1
ATOM 669 N N . THR A 1 83 ? 40.048 -2.084 -8.879 1.00 69.12 83 THR A N 1
ATOM 670 C CA . THR A 1 83 ? 41.438 -2.543 -8.765 1.00 69.12 83 THR A CA 1
ATOM 671 C C . THR A 1 83 ? 41.447 -4.047 -8.492 1.00 69.12 83 THR A C 1
ATOM 673 O O . THR A 1 83 ? 41.434 -4.474 -7.338 1.00 69.12 83 THR A O 1
ATOM 676 N N . VAL A 1 84 ? 41.414 -4.858 -9.548 1.00 69.69 84 VAL A N 1
ATOM 677 C CA . VAL A 1 84 ? 41.630 -6.316 -9.475 1.00 69.69 84 VAL A CA 1
ATOM 678 C C . VAL A 1 84 ? 42.872 -6.682 -10.285 1.00 69.69 84 VAL A C 1
ATOM 680 O O . VAL A 1 84 ? 43.209 -5.963 -11.219 1.00 69.69 84 VAL A O 1
ATOM 683 N N . ASN A 1 85 ? 43.573 -7.755 -9.905 1.00 68.56 85 ASN A N 1
ATOM 684 C CA . ASN A 1 85 ? 44.789 -8.218 -10.580 1.00 68.56 85 ASN A CA 1
ATOM 685 C C . ASN A 1 85 ? 44.535 -9.603 -11.216 1.00 68.56 85 ASN A C 1
ATOM 687 O O . ASN A 1 85 ? 44.181 -10.523 -10.474 1.00 68.56 85 ASN A O 1
ATOM 691 N N . PRO A 1 86 ? 44.700 -9.775 -12.544 1.00 71.06 86 PRO A N 1
ATOM 692 C CA . PRO A 1 86 ? 45.115 -8.767 -13.528 1.00 71.06 86 PRO A CA 1
ATOM 693 C C . PRO A 1 86 ? 44.057 -7.680 -13.759 1.00 71.06 86 PRO A C 1
ATOM 695 O O . PRO A 1 86 ? 42.860 -7.922 -13.591 1.00 71.06 86 PRO A O 1
ATOM 698 N N . GLU A 1 87 ? 44.513 -6.478 -14.131 1.00 62.75 87 GLU A N 1
ATOM 699 C CA . GLU A 1 87 ? 43.618 -5.350 -14.408 1.00 62.75 87 GLU A CA 1
ATOM 700 C C . GLU A 1 87 ? 42.614 -5.710 -15.518 1.00 62.75 87 GLU A C 1
ATOM 702 O O . GLU A 1 87 ? 42.996 -6.272 -16.551 1.00 62.75 87 GLU A O 1
ATOM 707 N N . PRO A 1 88 ? 41.320 -5.398 -15.338 1.00 68.75 88 PRO A N 1
ATOM 708 C CA . PRO A 1 88 ? 40.301 -5.749 -16.311 1.00 68.75 88 PRO A CA 1
ATOM 709 C C . PRO A 1 88 ? 40.410 -4.858 -17.555 1.00 68.75 88 PRO A C 1
ATOM 711 O O . PRO A 1 88 ? 40.686 -3.662 -17.473 1.00 68.75 88 PRO A O 1
ATOM 714 N N . ILE A 1 89 ? 40.120 -5.416 -18.732 1.00 71.69 89 ILE A N 1
ATOM 715 C CA . ILE A 1 89 ? 40.075 -4.650 -19.986 1.00 71.69 89 ILE A CA 1
ATOM 716 C C . ILE A 1 89 ? 38.868 -3.693 -19.949 1.00 71.69 89 ILE A C 1
ATOM 718 O O . ILE A 1 89 ? 37.716 -4.127 -20.004 1.00 71.69 89 ILE A O 1
ATOM 722 N N . VAL A 1 90 ? 39.118 -2.379 -19.870 1.00 68.62 90 VAL A N 1
ATOM 723 C CA . VAL A 1 90 ? 38.069 -1.341 -19.810 1.00 68.62 90 VAL A CA 1
ATOM 724 C C . VAL A 1 90 ? 37.864 -0.673 -21.172 1.00 68.62 90 VAL A C 1
ATOM 726 O O . VAL A 1 90 ? 38.724 0.054 -21.670 1.00 68.62 90 VAL A O 1
ATOM 729 N N . TYR A 1 91 ? 36.675 -0.838 -21.755 1.00 64.25 91 TYR A N 1
ATOM 730 C CA . TYR A 1 91 ? 36.296 -0.181 -23.009 1.00 64.25 91 TYR A CA 1
ATOM 731 C C . TYR A 1 91 ? 35.701 1.211 -22.759 1.00 64.25 91 TYR A C 1
ATOM 733 O O . TYR A 1 91 ? 34.783 1.383 -21.956 1.00 64.25 91 TYR A O 1
ATOM 741 N N . ARG A 1 92 ? 36.192 2.229 -23.480 1.00 59.62 92 ARG A N 1
ATOM 742 C CA . ARG A 1 92 ? 35.661 3.603 -23.415 1.00 59.62 92 ARG A CA 1
ATOM 743 C C . ARG A 1 92 ? 34.664 3.850 -24.543 1.00 59.62 92 ARG A C 1
ATOM 745 O O . ARG A 1 92 ? 34.993 3.713 -25.720 1.00 59.62 92 ARG A O 1
ATOM 752 N N . CYS A 1 93 ? 33.453 4.276 -24.192 1.00 60.84 93 CYS A N 1
ATOM 753 C CA . CYS A 1 93 ? 32.451 4.669 -25.179 1.00 60.84 93 CYS A CA 1
ATOM 754 C C . CYS A 1 93 ? 32.911 5.917 -25.955 1.00 60.84 93 CYS A C 1
ATOM 756 O O . CYS A 1 93 ? 33.108 6.981 -25.368 1.00 60.84 93 CYS A O 1
ATOM 758 N N . LYS A 1 94 ? 33.013 5.819 -27.288 1.00 60.84 94 LYS A N 1
ATOM 759 C CA . LYS A 1 94 ? 33.432 6.929 -28.168 1.00 60.84 94 LYS A CA 1
ATOM 760 C C . LYS A 1 94 ? 32.441 8.110 -28.208 1.00 60.84 94 LYS A C 1
ATOM 762 O O . LYS A 1 94 ? 32.815 9.182 -28.670 1.00 60.84 94 LYS A O 1
ATOM 767 N N . LYS A 1 95 ? 31.204 7.940 -27.715 1.00 67.56 95 LYS A N 1
ATOM 768 C CA . LYS A 1 95 ? 30.164 8.991 -27.658 1.00 67.56 95 LYS A CA 1
ATOM 769 C C . LYS A 1 95 ? 30.080 9.713 -26.304 1.00 67.56 95 LYS A C 1
ATOM 771 O O . LYS A 1 95 ? 29.619 10.848 -26.251 1.00 67.56 95 LYS A O 1
ATOM 776 N N . CYS A 1 96 ? 30.547 9.098 -25.215 1.00 55.38 96 CYS A N 1
ATOM 777 C CA . CYS A 1 96 ? 30.384 9.622 -23.856 1.00 55.38 96 CYS A CA 1
ATOM 778 C C . CYS A 1 96 ? 31.702 10.219 -23.336 1.00 55.38 96 CYS A C 1
ATOM 780 O O . CYS A 1 96 ? 32.414 9.586 -22.560 1.00 55.38 96 CYS A O 1
ATOM 782 N N . ARG A 1 97 ? 32.057 11.450 -23.729 1.00 54.84 97 ARG A N 1
ATOM 783 C CA . ARG A 1 97 ? 33.099 12.203 -23.004 1.00 54.84 97 ARG A CA 1
ATOM 784 C C . ARG A 1 97 ? 32.504 12.687 -21.673 1.00 54.84 97 ARG A C 1
ATOM 786 O O . ARG A 1 97 ? 31.647 13.569 -21.684 1.00 54.84 97 ARG A O 1
ATOM 793 N N . LYS A 1 98 ? 32.932 12.108 -20.539 1.00 45.38 98 LYS A N 1
ATOM 794 C CA . LYS A 1 98 ? 32.608 12.586 -19.175 1.00 45.38 98 LYS A CA 1
ATOM 795 C C . LYS A 1 98 ? 32.900 14.096 -19.105 1.00 45.38 98 LYS A C 1
ATOM 797 O O . LYS A 1 98 ? 34.056 14.501 -19.165 1.00 45.38 98 LYS A O 1
ATOM 802 N N . LYS A 1 99 ? 31.864 14.933 -18.992 1.00 39.84 99 LYS A N 1
ATOM 803 C CA . LYS A 1 99 ? 32.007 16.311 -18.501 1.00 39.84 99 LYS A CA 1
ATOM 804 C C . LYS A 1 99 ? 31.869 16.250 -16.987 1.00 39.84 99 LYS A C 1
ATOM 806 O O . LYS A 1 99 ? 30.753 16.253 -16.475 1.00 39.84 99 LYS A O 1
ATOM 811 N N . GLU A 1 100 ? 32.986 16.175 -16.277 1.00 36.19 100 GLU A N 1
ATOM 812 C CA . GLU A 1 100 ? 32.979 16.455 -14.845 1.00 36.19 100 GLU A CA 1
ATOM 813 C C . GLU A 1 100 ? 32.756 17.959 -14.664 1.00 36.19 100 GLU A C 1
ATOM 815 O O . GLU A 1 100 ? 33.560 18.786 -15.087 1.00 36.19 100 GLU A O 1
ATOM 820 N N . ARG A 1 101 ? 31.609 18.329 -14.095 1.00 37.69 101 ARG A N 1
ATOM 821 C CA . ARG A 1 101 ? 31.386 19.670 -13.554 1.00 37.69 101 ARG A CA 1
ATOM 822 C C . ARG A 1 101 ? 31.125 19.509 -12.068 1.00 37.69 101 ARG A C 1
ATOM 824 O O . ARG A 1 101 ? 30.083 18.986 -11.680 1.00 37.69 101 ARG A O 1
ATOM 831 N N . GLY A 1 102 ? 32.081 19.946 -11.252 1.00 39.44 102 GLY A N 1
ATOM 832 C CA . GLY A 1 102 ? 31.875 20.105 -9.819 1.00 39.44 102 GLY A CA 1
ATOM 833 C C . GLY A 1 102 ? 30.774 21.137 -9.594 1.00 39.44 102 GLY A C 1
ATOM 834 O O . GLY A 1 102 ? 30.906 22.282 -10.015 1.00 39.44 102 GLY A O 1
ATOM 835 N N . SER A 1 103 ? 29.668 20.724 -8.981 1.00 40.59 103 SER A N 1
ATOM 836 C CA . SER A 1 103 ? 28.624 21.647 -8.543 1.00 40.59 103 SER A CA 1
ATOM 837 C C . SER A 1 103 ? 28.629 21.688 -7.025 1.00 40.59 103 SER A C 1
ATOM 839 O O . SER A 1 103 ? 28.407 20.670 -6.365 1.00 40.59 103 SER A O 1
ATOM 841 N N . SER A 1 104 ? 28.886 22.872 -6.475 1.00 38.75 104 SER A N 1
ATOM 842 C CA . SER A 1 104 ? 28.793 23.157 -5.047 1.00 38.75 104 SER A CA 1
ATOM 843 C C . SER A 1 104 ? 27.410 22.768 -4.524 1.00 38.75 104 SER A C 1
ATOM 845 O O . SER A 1 104 ? 26.382 23.265 -4.991 1.00 38.75 104 SER A O 1
ATOM 847 N N . LYS A 1 105 ? 27.379 21.853 -3.551 1.00 41.41 105 LYS A N 1
ATOM 848 C CA . LYS A 1 105 ? 26.156 21.398 -2.885 1.00 41.41 105 LYS A CA 1
ATOM 849 C C . LYS A 1 105 ? 25.627 22.518 -1.983 1.00 41.41 105 LYS A C 1
ATOM 851 O O . LYS A 1 105 ? 26.123 22.699 -0.874 1.00 41.41 105 LYS A O 1
ATOM 856 N N . LYS A 1 106 ? 24.592 23.248 -2.412 1.00 40.91 106 LYS A N 1
ATOM 857 C CA . LYS A 1 106 ? 23.746 24.000 -1.470 1.00 40.91 106 LYS A CA 1
ATOM 858 C C . LYS A 1 106 ? 22.888 22.988 -0.709 1.00 40.91 106 LYS A C 1
ATOM 860 O O . LYS A 1 106 ? 21.970 22.406 -1.280 1.00 40.91 106 LYS A O 1
ATOM 865 N N . LYS A 1 107 ? 23.208 22.756 0.569 1.00 38.66 107 LYS A N 1
ATOM 866 C CA . LYS A 1 107 ? 22.364 21.982 1.490 1.00 38.66 107 LYS A CA 1
ATOM 867 C C . LYS A 1 107 ? 21.039 22.734 1.667 1.00 38.66 107 LYS A C 1
ATOM 869 O O . LYS A 1 107 ? 21.010 23.775 2.317 1.00 38.66 107 LYS A O 1
ATOM 874 N N . ARG A 1 108 ? 19.956 22.241 1.061 1.00 45.19 108 ARG A N 1
ATOM 875 C CA . ARG A 1 108 ? 18.596 22.670 1.417 1.00 45.19 108 ARG A CA 1
ATOM 876 C C . ARG A 1 108 ? 18.258 22.044 2.770 1.00 45.19 108 ARG A C 1
ATOM 878 O O . ARG A 1 108 ? 18.462 20.845 2.945 1.00 45.19 108 ARG A O 1
ATOM 885 N N . LYS A 1 109 ? 17.807 22.859 3.727 1.00 34.34 109 LYS A N 1
ATOM 886 C CA . LYS A 1 109 ? 17.238 22.354 4.983 1.00 3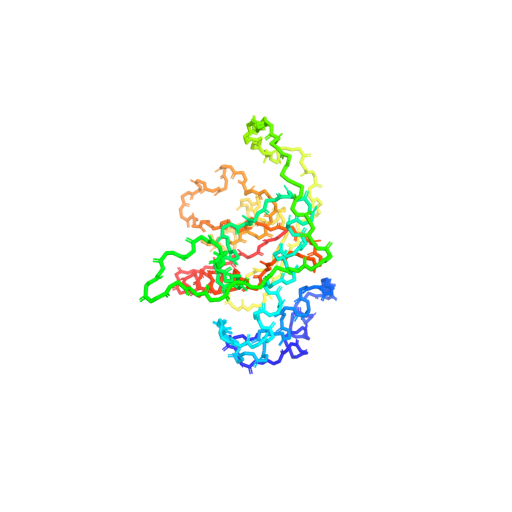4.34 109 LYS A CA 1
ATOM 887 C C . LYS A 1 109 ? 15.993 21.518 4.643 1.00 34.34 109 LYS A C 1
ATOM 889 O O . LYS A 1 109 ? 15.281 21.909 3.714 1.00 34.34 109 LYS A O 1
ATOM 894 N N . PRO A 1 110 ? 15.735 20.400 5.339 1.00 40.22 110 PRO A N 1
ATOM 895 C CA . PRO A 1 110 ? 14.472 19.696 5.187 1.00 40.22 110 PRO A CA 1
ATOM 896 C C . PRO A 1 110 ? 13.371 20.647 5.663 1.00 40.22 110 PRO A C 1
ATOM 898 O O . PRO A 1 110 ? 13.359 21.061 6.820 1.00 40.22 110 PRO A O 1
ATOM 901 N N . VAL A 1 111 ? 12.513 21.073 4.742 1.00 44.19 111 VAL A N 1
ATOM 902 C CA . VAL A 1 111 ? 11.271 21.757 5.098 1.00 44.19 111 VAL A CA 1
ATOM 903 C C . VAL A 1 111 ? 10.310 20.642 5.473 1.00 44.19 111 VAL A C 1
ATOM 905 O O . VAL A 1 111 ? 9.959 19.829 4.620 1.00 44.19 111 VAL A O 1
ATOM 908 N N . VAL A 1 112 ? 9.962 20.553 6.754 1.00 52.22 112 VAL A N 1
ATOM 909 C CA . VAL A 1 112 ? 8.860 19.702 7.201 1.00 52.22 112 VAL A CA 1
ATOM 910 C C . VAL A 1 112 ? 7.594 20.434 6.773 1.00 52.22 112 VAL A C 1
ATOM 912 O O . VAL A 1 112 ? 7.308 21.518 7.271 1.00 52.22 112 VAL A O 1
ATOM 915 N N . LEU A 1 113 ? 6.920 19.913 5.750 1.00 52.25 113 LEU A N 1
ATOM 916 C CA . LEU A 1 113 ? 5.613 20.407 5.337 1.00 52.25 113 LEU A CA 1
ATOM 917 C C . LEU A 1 113 ? 4.600 19.879 6.356 1.00 52.25 113 LEU A C 1
ATOM 919 O O . LEU A 1 113 ? 4.338 18.677 6.392 1.00 52.25 113 LEU A O 1
ATOM 923 N N . GLU A 1 114 ? 4.087 20.755 7.215 1.00 55.81 114 GLU A N 1
ATOM 924 C CA . GLU A 1 114 ? 3.034 20.431 8.182 1.00 55.81 114 GLU A CA 1
ATOM 925 C C . GLU A 1 114 ? 1.676 20.872 7.602 1.00 55.81 114 GLU A C 1
ATOM 927 O O . GLU A 1 114 ? 1.567 21.913 6.955 1.00 55.81 114 GLU A O 1
ATOM 932 N N . ARG A 1 115 ? 0.659 20.011 7.729 1.00 57.94 115 ARG A N 1
ATOM 933 C CA . ARG A 1 115 ? -0.613 20.045 6.973 1.00 57.94 115 ARG A CA 1
ATOM 934 C C . ARG A 1 115 ? -1.729 20.850 7.652 1.00 57.94 115 ARG A C 1
ATOM 936 O O . ARG A 1 115 ? -2.885 20.445 7.596 1.00 57.94 115 ARG A O 1
ATOM 943 N N . GLU A 1 116 ? -1.409 21.935 8.342 1.00 56.19 116 GLU A N 1
ATOM 944 C CA . GLU A 1 116 ? -2.386 22.573 9.241 1.00 56.19 116 GLU A CA 1
ATOM 945 C C . GLU A 1 116 ? -3.533 23.310 8.510 1.00 56.19 116 GLU A C 1
ATOM 947 O O . GLU A 1 116 ? -4.573 23.540 9.117 1.00 56.19 116 GLU A O 1
ATOM 952 N N . ASP A 1 117 ? -3.419 23.551 7.194 1.00 44.56 117 ASP A N 1
ATOM 953 C CA . ASP A 1 117 ? -4.347 24.414 6.435 1.00 44.56 117 ASP A CA 1
ATOM 954 C C . ASP A 1 117 ? -5.127 23.730 5.285 1.00 44.56 117 ASP A C 1
ATOM 956 O O . ASP A 1 117 ? -5.687 24.414 4.425 1.00 44.56 117 ASP A O 1
ATOM 960 N N . PHE A 1 118 ? -5.161 22.394 5.191 1.00 53.72 118 PHE A N 1
ATOM 961 C CA . PHE A 1 118 ? -5.804 21.717 4.051 1.00 53.72 118 PHE A CA 1
ATOM 962 C C . PHE A 1 118 ? -7.258 21.314 4.359 1.00 53.72 118 PHE A C 1
ATOM 964 O O . PHE A 1 118 ? -7.495 20.349 5.085 1.00 53.72 118 PHE A O 1
ATOM 971 N N . ASP A 1 119 ? -8.235 22.016 3.769 1.00 54.91 119 ASP A N 1
ATOM 972 C CA . ASP A 1 119 ? -9.626 21.545 3.659 1.00 54.91 119 ASP A CA 1
ATOM 973 C C . ASP A 1 119 ? -9.653 20.324 2.723 1.00 54.91 119 ASP A C 1
ATOM 975 O O . ASP A 1 119 ? -9.778 20.435 1.503 1.00 54.91 119 ASP A O 1
ATOM 979 N N . ALA A 1 120 ? -9.431 19.139 3.297 1.00 62.44 120 ALA A N 1
ATOM 980 C CA . ALA A 1 120 ? -9.288 17.873 2.578 1.00 62.44 120 ALA A CA 1
ATOM 981 C C . ALA A 1 120 ? -10.614 17.342 1.987 1.00 62.44 120 ALA A C 1
ATOM 983 O O . ALA A 1 120 ? -10.658 16.237 1.432 1.00 62.44 120 ALA A O 1
ATOM 984 N N . GLY A 1 121 ? -11.687 18.137 2.061 1.00 78.00 121 GLY A N 1
ATOM 985 C CA . GLY A 1 121 ? -13.004 17.789 1.556 1.00 78.00 121 GLY A CA 1
ATOM 986 C C . GLY A 1 121 ? -13.733 16.779 2.448 1.00 78.00 121 GLY A C 1
ATOM 987 O O . GLY A 1 121 ? -13.303 16.494 3.572 1.00 78.00 121 GLY A O 1
ATOM 988 N N . PRO A 1 122 ? -14.863 16.227 1.970 1.00 86.38 122 PRO A N 1
ATOM 989 C CA . PRO A 1 122 ? -15.693 15.337 2.769 1.00 86.38 122 PRO A CA 1
ATOM 990 C C . PRO A 1 122 ? -14.938 14.065 3.170 1.00 86.38 122 PRO A C 1
ATOM 992 O O . PRO A 1 122 ? -14.125 13.531 2.410 1.00 86.38 122 PRO A O 1
ATOM 995 N N . THR A 1 123 ? -15.251 13.545 4.356 1.00 88.88 123 THR A N 1
ATOM 996 C CA . THR A 1 123 ? -14.756 12.245 4.817 1.00 88.88 123 THR A CA 1
ATOM 997 C C . THR A 1 123 ? -15.161 11.157 3.831 1.00 88.88 123 THR A C 1
ATOM 999 O O . THR A 1 123 ? -16.344 10.962 3.552 1.00 88.88 123 THR A O 1
ATOM 1002 N N . ASN A 1 124 ? -14.172 10.430 3.320 1.00 91.31 124 ASN A N 1
ATOM 1003 C CA . ASN A 1 124 ? -14.384 9.301 2.431 1.00 91.31 124 ASN A CA 1
ATOM 1004 C C . ASN A 1 124 ? -13.702 8.073 3.033 1.00 91.31 124 ASN A C 1
ATOM 1006 O O . ASN A 1 124 ? -12.500 8.110 3.297 1.00 91.31 124 ASN A O 1
ATOM 1010 N N . LEU A 1 125 ? -14.479 7.021 3.295 1.00 93.88 125 LEU A N 1
ATOM 1011 C CA . LEU A 1 125 ? -14.032 5.860 4.051 1.00 93.88 125 LEU A CA 1
ATOM 1012 C C . LEU A 1 125 ? -14.872 4.624 3.708 1.00 93.88 125 LEU A C 1
ATOM 1014 O O . LEU A 1 125 ? -16.048 4.547 4.061 1.00 93.88 125 LEU A O 1
ATOM 1018 N N . ASP A 1 126 ? -14.239 3.640 3.079 1.00 95.25 126 ASP A N 1
ATOM 1019 C CA . ASP A 1 126 ? -14.879 2.430 2.571 1.00 95.25 126 ASP A CA 1
ATOM 1020 C C . ASP A 1 126 ? -14.29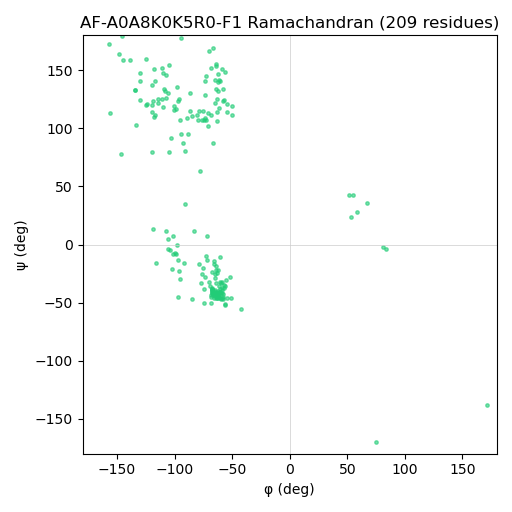0 1.182 3.244 1.00 95.25 126 ASP A C 1
ATOM 1022 O O . ASP A 1 126 ? -13.072 1.055 3.412 1.00 95.25 126 ASP A O 1
ATOM 1026 N N . LEU A 1 127 ? -15.149 0.232 3.621 1.00 95.62 127 LEU A N 1
ATOM 1027 C CA . LEU A 1 127 ? -14.710 -1.068 4.128 1.00 95.62 127 LEU A CA 1
ATOM 1028 C C . LEU A 1 127 ? -14.309 -1.951 2.945 1.00 95.62 127 LEU A C 1
ATOM 1030 O O . LEU A 1 127 ? -15.153 -2.328 2.133 1.00 95.62 127 LEU A O 1
ATOM 1034 N N . VAL A 1 128 ? -13.032 -2.310 2.856 1.00 94.50 128 VAL A N 1
ATOM 1035 C CA . VAL A 1 128 ? -12.534 -3.186 1.784 1.00 94.50 128 VAL A CA 1
ATOM 1036 C C . VAL A 1 128 ? -12.739 -4.64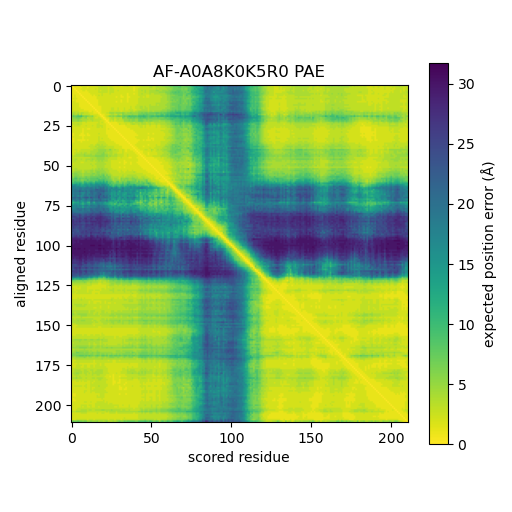9 2.165 1.00 94.50 128 VAL A C 1
ATOM 1038 O O . VAL A 1 128 ? -13.234 -5.450 1.377 1.00 94.50 128 VAL A O 1
ATOM 1041 N N . GLU A 1 129 ? -12.369 -4.997 3.396 1.00 93.44 129 GLU A N 1
ATOM 1042 C CA . GLU A 1 129 ? -12.496 -6.332 3.984 1.00 93.44 129 GLU A CA 1
ATOM 1043 C C . GLU A 1 129 ? -12.723 -6.207 5.495 1.00 93.44 129 GLU A C 1
ATOM 1045 O O . GLU A 1 129 ? -12.440 -5.148 6.055 1.00 93.44 129 GLU A O 1
ATOM 1050 N N . PRO A 1 130 ? -13.186 -7.261 6.195 1.00 95.62 130 PRO A N 1
ATOM 1051 C CA . PRO A 1 130 ? -13.316 -7.224 7.649 1.00 95.62 130 PRO A CA 1
ATOM 1052 C C . PRO A 1 130 ? -12.030 -6.734 8.332 1.00 95.62 130 PRO A C 1
ATOM 1054 O O . PRO A 1 130 ? -10.969 -7.340 8.189 1.00 95.62 130 PRO A O 1
ATOM 1057 N N . GLY A 1 131 ? -12.137 -5.615 9.054 1.00 97.12 131 GLY A N 1
ATOM 1058 C CA . GLY A 1 131 ? -11.018 -4.980 9.755 1.00 97.12 131 GLY A CA 1
ATOM 1059 C C . GLY A 1 131 ? -10.105 -4.096 8.894 1.00 97.12 131 GLY A C 1
ATOM 1060 O O . GLY A 1 131 ? -9.188 -3.499 9.449 1.00 97.12 131 GLY A O 1
ATOM 1061 N N . LEU A 1 132 ? -10.336 -3.979 7.581 1.00 97.75 132 LEU A N 1
ATOM 1062 C CA . LEU A 1 132 ? -9.520 -3.183 6.659 1.00 97.75 132 LEU A CA 1
ATOM 1063 C C . LEU A 1 132 ? -10.345 -2.081 5.990 1.00 97.75 132 LEU A C 1
ATOM 1065 O O . LEU A 1 132 ? -11.207 -2.350 5.149 1.00 97.75 132 LEU A O 1
ATOM 1069 N N . TRP A 1 133 ? -10.009 -0.840 6.316 1.00 97.69 133 TRP A N 1
ATOM 1070 C CA . TRP A 1 133 ? -10.624 0.356 5.761 1.00 97.69 133 TRP A CA 1
ATOM 1071 C C . TRP A 1 133 ? -9.691 1.069 4.787 1.00 97.69 133 TRP A C 1
ATOM 1073 O O . TRP A 1 133 ? -8.475 1.103 4.983 1.00 97.69 133 TRP A O 1
ATOM 1083 N N . LEU A 1 134 ? -10.284 1.674 3.762 1.00 96.25 134 LEU A N 1
ATOM 1084 C CA . LEU A 1 134 ? -9.625 2.544 2.798 1.00 96.25 134 LEU A CA 1
ATOM 1085 C C . LEU A 1 134 ? -10.260 3.931 2.883 1.00 96.25 134 LEU A C 1
ATOM 1087 O O . LEU A 1 134 ? -11.472 4.048 2.718 1.00 96.25 134 LEU A O 1
ATOM 1091 N N . GLY A 1 135 ? -9.473 4.974 3.131 1.00 94.81 135 GLY A N 1
ATOM 1092 C CA . GLY A 1 135 ? -10.003 6.328 3.277 1.00 94.81 135 GLY A CA 1
ATOM 1093 C C . GLY A 1 135 ? -9.089 7.420 2.744 1.00 94.81 135 GLY A C 1
ATOM 1094 O O . GLY A 1 135 ? -8.007 7.140 2.240 1.00 94.81 135 GLY A O 1
ATOM 1095 N N . ASN A 1 136 ? -9.554 8.664 2.846 1.00 93.19 136 ASN A N 1
ATOM 1096 C CA . ASN A 1 136 ? -8.764 9.862 2.558 1.00 93.19 136 ASN A CA 1
ATOM 1097 C C . ASN A 1 136 ? -8.126 10.448 3.828 1.00 93.19 136 ASN A C 1
ATOM 1099 O O . ASN A 1 136 ? -8.393 9.998 4.945 1.00 93.19 136 ASN A O 1
ATOM 1103 N N . LEU A 1 137 ? -7.340 11.513 3.649 1.00 92.75 137 LEU A N 1
ATOM 1104 C CA . LEU A 1 137 ? -6.743 12.268 4.749 1.00 92.75 137 LEU A CA 1
ATOM 1105 C C . LEU A 1 137 ? -7.769 12.691 5.814 1.00 92.75 137 LEU A C 1
ATOM 1107 O O . LEU A 1 137 ? -7.517 12.468 6.996 1.00 92.75 137 LEU A O 1
ATOM 1111 N N . THR A 1 138 ? -8.931 13.233 5.416 1.00 93.06 138 THR A N 1
ATOM 1112 C CA . THR A 1 138 ? -9.986 13.659 6.355 1.00 93.06 138 THR A CA 1
ATOM 1113 C C . THR A 1 138 ? -10.393 12.516 7.286 1.00 93.06 138 THR A C 1
ATOM 1115 O O . THR A 1 138 ? -10.434 12.698 8.501 1.00 93.06 138 THR A O 1
ATOM 1118 N N . ALA A 1 139 ? -10.609 11.314 6.737 1.00 94.19 139 ALA A N 1
ATOM 1119 C CA . ALA A 1 139 ? -10.953 10.124 7.512 1.00 94.19 139 ALA A CA 1
ATOM 1120 C C . ALA A 1 139 ? -9.838 9.678 8.470 1.00 94.19 139 ALA A C 1
ATOM 1122 O O . ALA A 1 139 ? -10.126 9.166 9.549 1.00 94.19 139 ALA A O 1
ATOM 1123 N N . ALA A 1 140 ? -8.572 9.874 8.096 1.00 94.88 140 ALA A N 1
ATOM 1124 C CA . ALA A 1 140 ? -7.423 9.520 8.926 1.00 94.88 140 ALA A CA 1
ATOM 1125 C C . ALA A 1 140 ? -7.124 10.541 10.039 1.00 94.88 140 ALA A C 1
ATOM 1127 O O . ALA A 1 140 ? -6.403 10.216 10.982 1.00 94.88 140 ALA A O 1
ATOM 1128 N N . THR A 1 141 ? -7.661 11.760 9.943 1.00 93.31 141 THR A N 1
ATOM 1129 C CA . THR A 1 141 ? -7.495 12.825 10.951 1.00 93.31 141 THR A CA 1
ATOM 1130 C C . THR A 1 141 ? -8.697 13.018 11.875 1.00 93.31 141 THR A C 1
ATOM 1132 O O . THR A 1 141 ? -8.611 13.778 12.840 1.00 93.31 141 THR A O 1
ATOM 1135 N N . ASP A 1 142 ? -9.812 12.351 11.593 1.00 92.75 142 ASP A N 1
ATOM 1136 C CA . ASP A 1 142 ? -11.059 12.484 12.341 1.00 92.75 142 ASP A CA 1
ATOM 1137 C C . ASP A 1 142 ? -11.117 11.486 13.508 1.00 92.75 142 ASP A C 1
ATOM 1139 O O . ASP A 1 142 ? -11.283 10.281 13.317 1.00 92.75 142 ASP A O 1
ATOM 1143 N N . LEU A 1 143 ? -10.992 12.007 14.732 1.00 92.75 143 LEU A N 1
ATOM 1144 C CA . LEU A 1 143 ? -10.970 11.207 15.958 1.00 92.75 143 LEU A CA 1
ATOM 1145 C C . LEU A 1 143 ? -12.259 10.403 16.170 1.00 92.75 143 LEU A C 1
ATOM 1147 O O . LEU A 1 143 ? -12.177 9.241 16.561 1.00 92.75 143 LEU A O 1
ATOM 1151 N N . ASP A 1 144 ? -13.424 10.969 15.851 1.00 92.62 144 ASP A N 1
ATOM 1152 C CA . ASP A 1 144 ? -14.711 10.296 16.048 1.00 92.62 144 ASP A CA 1
ATOM 1153 C C . ASP A 1 144 ? -14.831 9.095 15.097 1.00 92.62 144 ASP A C 1
ATOM 1155 O O . ASP A 1 144 ? -15.315 8.015 15.460 1.00 92.62 144 ASP A O 1
ATOM 1159 N N . ASN A 1 145 ? -14.326 9.244 13.869 1.00 92.50 145 ASN A N 1
ATOM 1160 C CA . ASN A 1 145 ? -14.244 8.148 12.904 1.00 92.50 145 ASN A CA 1
ATOM 1161 C C . ASN A 1 145 ? -13.265 7.051 13.343 1.00 92.50 145 ASN A C 1
ATOM 1163 O O . ASN A 1 145 ? -13.577 5.863 13.197 1.00 92.50 145 ASN A O 1
ATOM 1167 N N . LEU A 1 146 ? -12.104 7.426 13.887 1.00 95.19 146 LEU A N 1
ATOM 1168 C CA . LEU A 1 146 ? -11.122 6.467 14.394 1.00 95.19 146 LEU A CA 1
ATOM 1169 C C . LEU A 1 146 ? -11.674 5.684 15.598 1.00 95.19 146 LEU A C 1
ATOM 1171 O O . LEU A 1 146 ? -11.564 4.455 15.626 1.00 95.19 146 LEU A O 1
ATOM 1175 N N . GLU A 1 147 ? -12.321 6.360 16.549 1.00 95.12 147 GLU A N 1
ATOM 1176 C CA . GLU A 1 147 ? -12.895 5.742 17.749 1.00 95.12 147 GLU A CA 1
ATOM 1177 C C . GLU A 1 147 ? -14.096 4.846 17.430 1.00 95.12 147 GLU A C 1
ATOM 1179 O O . GLU A 1 147 ? -14.123 3.676 17.828 1.00 95.12 147 GLU A O 1
ATOM 1184 N N . SER A 1 148 ? -15.068 5.347 16.659 1.00 94.81 148 SER A N 1
ATOM 1185 C CA . SER A 1 148 ? -16.296 4.606 16.325 1.00 94.81 148 SER A CA 1
ATOM 1186 C C . SER A 1 148 ? -16.020 3.283 15.604 1.00 94.81 148 SER A C 1
ATOM 1188 O O . SER A 1 148 ? -16.732 2.295 15.805 1.00 94.81 148 SER A O 1
ATOM 1190 N N . ARG A 1 149 ? -14.953 3.232 14.799 1.00 95.56 149 ARG A N 1
ATOM 1191 C CA . ARG A 1 149 ? -14.527 2.038 14.048 1.00 95.56 149 ARG A CA 1
ATOM 1192 C C . ARG A 1 149 ? -13.419 1.255 14.743 1.00 95.56 149 ARG A C 1
ATOM 1194 O O . ARG A 1 149 ? -13.016 0.212 14.227 1.00 95.56 149 ARG A O 1
ATOM 1201 N N . LYS A 1 150 ? -12.960 1.726 15.908 1.00 96.88 150 LYS A N 1
ATOM 1202 C CA . LYS A 1 150 ? -11.889 1.121 16.711 1.00 96.88 150 LYS A CA 1
ATOM 1203 C C . LYS A 1 150 ? -10.606 0.929 15.899 1.00 96.88 150 LYS A C 1
ATOM 1205 O O . LYS A 1 150 ? -9.983 -0.132 15.960 1.00 96.88 150 LYS A O 1
ATOM 1210 N N . ILE A 1 151 ? -10.243 1.936 15.103 1.00 98.19 151 ILE A N 1
ATOM 1211 C CA . ILE A 1 151 ? -9.001 1.931 14.326 1.00 98.19 151 ILE A CA 1
ATOM 1212 C C . ILE A 1 151 ? -7.820 1.898 15.296 1.00 98.19 151 ILE A C 1
ATOM 1214 O O . ILE A 1 151 ? -7.698 2.752 16.167 1.00 98.19 151 ILE A O 1
ATOM 1218 N N . THR A 1 152 ? -6.938 0.914 15.130 1.00 98.19 152 THR A N 1
ATOM 1219 C CA . THR A 1 152 ? -5.727 0.759 15.954 1.00 98.19 152 THR A CA 1
ATOM 1220 C C . THR A 1 152 ? -4.447 0.903 15.144 1.00 98.19 152 THR A C 1
ATOM 1222 O O . THR A 1 152 ? -3.376 1.078 15.719 1.00 98.19 152 THR A O 1
ATOM 1225 N N . HIS A 1 153 ? -4.528 0.821 13.814 1.00 98.62 153 HIS A N 1
ATOM 1226 C CA . HIS A 1 153 ? -3.378 0.934 12.924 1.00 98.62 153 HIS A CA 1
ATOM 1227 C C . HIS A 1 153 ? -3.705 1.854 11.749 1.00 98.62 153 HIS A C 1
ATOM 1229 O O . HIS A 1 153 ? -4.739 1.678 11.106 1.00 98.62 153 HIS A O 1
ATOM 1235 N N . ILE A 1 154 ? -2.815 2.797 11.433 1.00 98.44 154 ILE A N 1
ATOM 1236 C CA . ILE A 1 154 ? -2.973 3.698 10.284 1.00 98.44 154 ILE A CA 1
ATOM 1237 C C . ILE A 1 154 ? -1.742 3.616 9.383 1.00 98.44 154 ILE A C 1
ATOM 1239 O O . ILE A 1 154 ? -0.628 3.932 9.806 1.00 98.44 154 ILE A O 1
ATOM 1243 N N . LEU A 1 155 ? -1.950 3.220 8.129 1.00 98.62 155 LEU A N 1
ATOM 1244 C CA . LEU A 1 155 ? -0.948 3.282 7.071 1.00 98.62 155 LEU A CA 1
ATOM 1245 C C . LEU A 1 155 ? -1.184 4.535 6.226 1.00 98.62 155 LEU A C 1
ATOM 1247 O O . LEU A 1 155 ? -2.218 4.658 5.575 1.00 98.62 155 LEU A O 1
ATOM 1251 N N . THR A 1 156 ? -0.210 5.439 6.229 1.00 97.69 156 THR A N 1
ATOM 1252 C CA . THR A 1 156 ? -0.194 6.657 5.410 1.00 97.69 156 THR A CA 1
ATOM 1253 C C . THR A 1 156 ? 0.710 6.437 4.205 1.00 97.69 156 THR A C 1
ATOM 1255 O O . THR A 1 156 ? 1.903 6.184 4.389 1.00 97.69 156 THR A O 1
ATOM 1258 N N . VAL A 1 157 ? 0.161 6.539 2.996 1.00 96.62 157 VAL A N 1
ATOM 1259 C CA . VAL A 1 157 ? 0.884 6.376 1.725 1.00 96.62 157 VAL A CA 1
ATOM 1260 C C . VAL A 1 157 ? 0.774 7.680 0.941 1.00 96.62 157 VAL A C 1
ATOM 1262 O O . VAL A 1 157 ? -0.086 7.825 0.083 1.00 96.62 157 VAL A O 1
ATOM 1265 N N . ASP A 1 158 ? 1.593 8.667 1.298 1.00 93.81 158 ASP A N 1
ATOM 1266 C CA . ASP 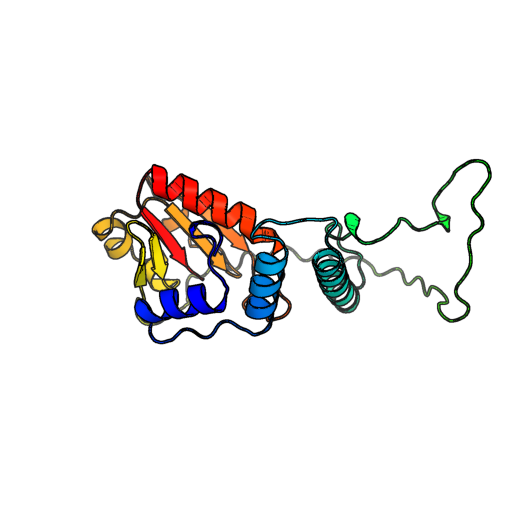A 1 158 ? 1.368 10.057 0.885 1.00 93.81 158 ASP A CA 1
ATOM 1267 C C . ASP A 1 158 ? 2.679 10.865 0.910 1.00 93.81 158 ASP A C 1
ATOM 1269 O O . ASP A 1 158 ? 3.718 10.401 1.372 1.00 93.81 158 ASP A O 1
ATOM 1273 N N . SER A 1 159 ? 2.668 12.095 0.412 1.00 91.06 159 SER A N 1
ATOM 1274 C CA . SER A 1 159 ? 3.840 12.966 0.331 1.00 91.06 159 SER A CA 1
ATOM 1275 C C . SER A 1 159 ? 4.218 13.591 1.671 1.00 91.06 159 SER A C 1
ATOM 1277 O O . SER A 1 159 ? 5.384 13.947 1.867 1.00 91.06 159 SER A O 1
ATOM 1279 N N . CYS A 1 160 ? 3.250 13.732 2.583 1.00 89.62 160 CYS A N 1
ATOM 1280 C CA . CYS A 1 160 ? 3.454 14.275 3.925 1.00 89.62 160 CYS A CA 1
ATOM 1281 C C . CYS A 1 160 ? 2.839 13.343 4.982 1.00 89.62 160 CYS A C 1
ATOM 1283 O O . CYS A 1 160 ? 1.812 12.715 4.716 1.00 89.62 160 CYS A O 1
ATOM 1285 N N . PRO A 1 161 ? 3.435 13.263 6.182 1.00 92.75 161 PRO A N 1
ATOM 1286 C CA . PRO A 1 161 ? 2.891 12.459 7.268 1.00 92.75 161 PRO A CA 1
ATOM 1287 C C . PRO A 1 161 ? 1.599 13.066 7.834 1.00 92.75 161 PRO A C 1
ATOM 1289 O O . PRO A 1 161 ? 1.275 14.235 7.605 1.00 92.75 161 PRO A O 1
ATOM 1292 N N . LEU A 1 162 ? 0.881 12.265 8.623 1.00 91.94 162 LEU A N 1
ATOM 1293 C CA . LEU A 1 162 ? -0.227 12.754 9.441 1.00 91.94 162 LEU A CA 1
ATOM 1294 C C . LEU A 1 162 ? 0.257 13.745 10.520 1.00 91.94 162 LEU A C 1
ATOM 1296 O O . LEU A 1 162 ? 1.410 13.663 10.954 1.00 91.94 162 LEU A O 1
ATOM 1300 N N . PRO A 1 163 ? -0.618 14.651 10.997 1.00 90.81 163 PRO A N 1
ATOM 1301 C CA . PRO A 1 163 ? -0.309 15.541 12.114 1.00 90.81 163 PRO A CA 1
ATOM 1302 C C . PRO A 1 163 ? 0.056 14.780 13.395 1.00 90.81 163 PRO A C 1
ATOM 1304 O O . PRO A 1 163 ? -0.484 13.702 13.663 1.00 90.81 163 PRO A O 1
ATOM 1307 N N . ARG A 1 164 ? 0.891 15.391 14.250 1.00 90.75 164 ARG A N 1
ATOM 1308 C CA . ARG A 1 164 ? 1.338 14.787 15.524 1.00 90.75 164 ARG A CA 1
ATOM 1309 C C . ARG A 1 164 ? 0.196 14.380 16.440 1.00 90.75 164 ARG A C 1
ATOM 1311 O O . ARG A 1 164 ? 0.256 13.328 17.066 1.00 90.75 164 ARG A O 1
ATOM 1318 N N . LYS A 1 165 ? -0.879 15.175 16.431 1.00 91.00 165 LYS A N 1
ATOM 1319 C CA . LYS A 1 165 ? -2.123 14.891 17.154 1.00 91.00 165 LYS A CA 1
ATOM 1320 C C . LYS A 1 165 ? -2.674 13.496 16.854 1.00 91.00 165 LYS A C 1
ATOM 1322 O O . LYS A 1 165 ? -3.355 12.971 17.714 1.00 91.00 165 LYS A O 1
ATOM 1327 N N . ILE A 1 166 ? -2.400 12.928 15.675 1.00 93.25 166 ILE A N 1
ATOM 1328 C CA . ILE A 1 166 ? -2.803 11.569 15.295 1.00 93.25 166 ILE A CA 1
ATOM 1329 C C . ILE A 1 166 ? -1.671 10.564 15.514 1.00 93.25 166 ILE A C 1
ATOM 1331 O O . ILE A 1 166 ? -1.901 9.489 16.060 1.00 93.25 166 ILE A O 1
ATOM 1335 N N . THR A 1 167 ? -0.441 10.893 15.106 1.00 92.12 167 THR A N 1
ATOM 1336 C CA . THR A 1 167 ? 0.682 9.941 15.177 1.00 92.12 167 THR A CA 1
ATOM 1337 C C . THR A 1 167 ? 1.108 9.598 16.602 1.00 92.12 167 THR A C 1
ATOM 1339 O O . THR A 1 167 ? 1.709 8.548 16.807 1.00 92.12 167 THR A O 1
ATOM 1342 N N . GLU A 1 168 ? 0.816 10.471 17.567 1.00 92.62 168 GLU A N 1
ATOM 1343 C CA . GLU A 1 168 ? 1.131 10.294 18.990 1.00 92.62 168 GLU A CA 1
ATOM 1344 C C . GLU A 1 168 ? -0.090 9.845 19.820 1.00 92.62 168 GLU A C 1
ATOM 1346 O O . GLU A 1 168 ? -0.003 9.778 21.047 1.00 92.62 168 GLU A O 1
ATOM 1351 N N . LEU A 1 169 ? -1.227 9.522 19.183 1.00 92.88 169 LEU A N 1
ATOM 1352 C CA . LEU A 1 169 ? -2.406 9.014 19.894 1.00 92.88 169 LEU A CA 1
ATOM 1353 C C . LEU A 1 169 ? -2.102 7.693 20.593 1.00 92.88 169 LEU A C 1
ATOM 1355 O O . LEU A 1 169 ? -1.594 6.740 19.995 1.00 92.88 169 LEU A O 1
ATOM 1359 N N . SER A 1 170 ? -2.493 7.605 21.862 1.00 93.50 170 SER A N 1
ATOM 1360 C CA . SER A 1 170 ? -2.410 6.359 22.611 1.00 93.50 170 SER A CA 1
ATOM 1361 C C . SER A 1 170 ? -3.323 5.299 21.987 1.00 93.50 170 SER A C 1
ATOM 1363 O O . SER A 1 170 ? -4.477 5.549 21.652 1.00 93.50 170 SER A O 1
ATOM 1365 N N . GLY A 1 171 ? -2.794 4.087 21.814 1.00 93.00 171 GLY A N 1
ATOM 1366 C CA . GLY A 1 171 ? -3.545 2.964 21.243 1.00 93.00 171 GLY A CA 1
ATOM 1367 C C . GLY A 1 171 ? -3.586 2.909 19.712 1.00 93.00 171 GLY A C 1
ATOM 1368 O O . GLY A 1 171 ? -4.084 1.917 19.178 1.00 93.00 171 GLY A O 1
ATOM 1369 N N . ILE A 1 172 ? -3.016 3.897 19.007 1.00 96.56 172 ILE A N 1
ATOM 1370 C CA . ILE A 1 172 ? -2.895 3.881 17.544 1.00 96.56 172 ILE A CA 1
ATOM 1371 C C . ILE A 1 172 ? -1.432 3.720 17.132 1.00 96.56 172 ILE A C 1
ATOM 1373 O O . ILE A 1 172 ? -0.558 4.493 17.508 1.00 96.56 172 ILE A O 1
ATOM 1377 N N . THR A 1 173 ? -1.163 2.711 16.308 1.00 97.75 173 THR A N 1
ATOM 1378 C CA . THR A 1 173 ? 0.140 2.506 15.671 1.00 97.75 173 THR A CA 1
ATOM 1379 C C . THR A 1 173 ? 0.109 3.090 14.265 1.00 97.75 173 THR A C 1
ATOM 1381 O O . THR A 1 173 ? -0.712 2.690 13.441 1.00 97.75 173 THR A O 1
ATOM 1384 N N . THR A 1 174 ? 1.013 4.014 13.952 1.00 97.44 174 THR A N 1
ATOM 1385 C CA . THR A 1 174 ? 1.068 4.643 12.626 1.00 97.44 174 THR A CA 1
ATOM 1386 C C . THR A 1 174 ? 2.299 4.207 11.839 1.00 97.44 174 THR A C 1
ATOM 1388 O O . THR A 1 174 ? 3.361 3.935 12.400 1.00 97.44 174 THR A O 1
ATOM 1391 N N . LYS A 1 175 ? 2.160 4.132 10.514 1.00 98.00 175 LYS A N 1
ATOM 1392 C CA . LYS A 1 175 ? 3.264 3.920 9.578 1.00 98.00 175 LYS A CA 1
ATOM 1393 C C . LYS A 1 175 ? 3.142 4.896 8.419 1.00 98.00 175 LYS A C 1
ATOM 1395 O O . LYS A 1 175 ? 2.068 5.032 7.840 1.00 98.00 175 LYS A O 1
ATOM 1400 N N . PHE A 1 176 ? 4.246 5.550 8.079 1.00 97.50 176 PHE A N 1
ATOM 1401 C CA . PHE A 1 176 ? 4.317 6.508 6.982 1.00 97.50 176 PHE A CA 1
ATOM 1402 C C . PHE A 1 176 ? 5.241 5.993 5.882 1.00 97.50 176 PHE A C 1
ATOM 1404 O O . PHE A 1 176 ? 6.399 5.668 6.143 1.00 97.50 176 PHE A O 1
ATOM 1411 N N . ILE A 1 177 ? 4.717 5.934 4.661 1.00 96.88 177 ILE A N 1
ATOM 1412 C CA . ILE A 1 177 ? 5.450 5.628 3.438 1.00 96.88 177 ILE A CA 1
ATOM 1413 C C . ILE A 1 177 ? 5.360 6.870 2.555 1.00 96.88 177 ILE A C 1
ATOM 1415 O O . ILE A 1 177 ? 4.278 7.225 2.088 1.00 96.88 177 ILE A O 1
ATOM 1419 N N . GLN A 1 178 ? 6.496 7.544 2.363 1.00 94.88 178 GLN A N 1
ATOM 1420 C CA . GLN A 1 178 ? 6.540 8.793 1.612 1.00 94.88 178 GLN A CA 1
ATOM 1421 C C . GLN A 1 178 ? 6.528 8.534 0.105 1.00 94.88 178 GLN A C 1
ATOM 1423 O O . GLN A 1 178 ? 7.549 8.128 -0.447 1.00 94.88 178 GLN A O 1
ATOM 1428 N N . VAL A 1 179 ? 5.408 8.816 -0.557 1.00 93.06 179 VAL A N 1
ATOM 1429 C CA . VAL A 1 179 ? 5.232 8.632 -2.008 1.00 93.06 179 VAL A CA 1
ATOM 1430 C C . VAL A 1 179 ? 4.338 9.723 -2.601 1.00 93.06 179 VAL A C 1
ATOM 1432 O O . VAL A 1 179 ? 3.579 10.383 -1.894 1.00 93.06 179 VAL A O 1
ATOM 1435 N N . THR A 1 180 ? 4.433 9.944 -3.911 1.00 91.75 180 THR A N 1
ATOM 1436 C CA . THR A 1 180 ? 3.566 10.880 -4.643 1.00 91.75 180 THR A CA 1
ATOM 1437 C C . THR A 1 180 ? 2.626 10.128 -5.584 1.00 91.75 180 THR A C 1
ATOM 1439 O O . THR A 1 180 ? 2.975 9.062 -6.091 1.00 91.75 180 THR A O 1
ATOM 1442 N N . ASP A 1 181 ? 1.450 10.687 -5.885 1.00 90.88 181 ASP A N 1
ATOM 1443 C CA . ASP A 1 181 ? 0.547 10.125 -6.903 1.00 90.88 181 ASP A CA 1
ATOM 1444 C C . ASP A 1 181 ? 1.022 10.475 -8.325 1.00 90.88 181 ASP A C 1
ATOM 1446 O O . ASP A 1 181 ? 0.392 11.212 -9.086 1.00 90.88 181 ASP A O 1
ATOM 1450 N N . LEU A 1 182 ? 2.210 9.984 -8.677 1.00 91.75 182 LEU A N 1
ATOM 1451 C CA . LEU A 1 182 ? 2.794 10.141 -9.999 1.00 91.75 182 LEU A CA 1
ATOM 1452 C C . LEU A 1 182 ? 2.962 8.773 -10.667 1.00 91.75 182 LEU A C 1
ATOM 1454 O O . LEU A 1 182 ? 3.469 7.841 -10.048 1.00 91.75 182 LEU A O 1
ATOM 1458 N N . PRO A 1 183 ? 2.703 8.648 -11.984 1.00 91.31 183 PRO A N 1
ATOM 1459 C CA . PRO A 1 183 ? 2.934 7.397 -12.712 1.00 91.31 183 PRO A CA 1
ATOM 1460 C C . PRO A 1 183 ? 4.385 6.894 -12.733 1.00 91.31 183 PRO A C 1
ATOM 1462 O O . PRO A 1 183 ? 4.647 5.808 -13.235 1.00 91.31 183 PRO A O 1
ATOM 1465 N N . LYS A 1 184 ? 5.342 7.712 -12.288 1.00 88.94 184 LYS A N 1
ATOM 1466 C CA . LYS A 1 184 ? 6.764 7.359 -12.201 1.00 88.94 184 LYS A CA 1
ATOM 1467 C C . LYS A 1 184 ? 7.219 7.108 -10.758 1.00 88.94 184 LYS A C 1
ATOM 1469 O O . LYS A 1 184 ? 8.416 6.963 -10.545 1.00 88.94 184 LYS A O 1
ATOM 1474 N N . GLU A 1 185 ? 6.309 7.133 -9.788 1.00 91.69 185 GLU A N 1
ATOM 1475 C CA . GLU A 1 185 ? 6.621 6.822 -8.394 1.00 91.69 185 GLU A CA 1
ATOM 1476 C C . GLU A 1 185 ? 6.838 5.312 -8.219 1.00 91.69 185 GLU A C 1
ATOM 1478 O O . GLU A 1 185 ? 6.135 4.504 -8.833 1.00 91.69 185 GLU A O 1
ATOM 1483 N N . ASP A 1 186 ? 7.817 4.929 -7.399 1.00 92.56 186 ASP A N 1
ATOM 1484 C CA . ASP A 1 186 ? 8.164 3.527 -7.138 1.00 92.56 186 ASP A CA 1
ATOM 1485 C C . ASP A 1 186 ? 7.390 2.998 -5.927 1.00 92.56 186 ASP A C 1
ATOM 1487 O O . ASP A 1 186 ? 7.903 2.938 -4.814 1.00 92.56 186 ASP A O 1
ATOM 1491 N N . LEU A 1 187 ? 6.132 2.618 -6.149 1.00 94.81 187 LEU A N 1
ATOM 1492 C CA . LEU A 1 187 ? 5.270 2.012 -5.133 1.00 94.81 187 LEU A CA 1
ATOM 1493 C C . LEU A 1 187 ? 5.625 0.538 -4.896 1.00 94.81 187 LEU A C 1
ATOM 1495 O O . LEU A 1 187 ? 5.514 0.044 -3.774 1.00 94.81 187 LEU A O 1
ATOM 1499 N N . LEU A 1 188 ? 6.072 -0.161 -5.942 1.00 94.12 188 LEU A N 1
ATOM 1500 C CA . LEU A 1 188 ? 6.356 -1.594 -5.934 1.00 94.12 188 LEU A CA 1
ATOM 1501 C C . LEU A 1 188 ? 7.406 -1.963 -4.881 1.00 94.12 188 LEU A C 1
ATOM 1503 O O . LEU A 1 188 ? 7.256 -2.965 -4.183 1.00 94.12 188 LEU A O 1
ATOM 1507 N N . SER A 1 189 ? 8.428 -1.122 -4.704 1.00 91.06 189 SER A N 1
ATOM 1508 C CA . SER A 1 189 ? 9.459 -1.323 -3.677 1.00 91.06 189 SER A CA 1
ATOM 1509 C C . SER A 1 189 ? 8.926 -1.259 -2.238 1.00 91.06 189 SER A C 1
ATOM 1511 O O . SER A 1 189 ? 9.578 -1.771 -1.329 1.00 91.06 189 SER A O 1
ATOM 1513 N N . HIS A 1 190 ? 7.745 -0.672 -2.023 1.00 94.75 190 HIS A N 1
ATOM 1514 C CA . HIS A 1 190 ? 7.104 -0.537 -0.713 1.00 94.75 190 HIS A CA 1
ATOM 1515 C C . HIS A 1 190 ? 6.020 -1.589 -0.443 1.00 94.75 190 HIS A C 1
ATOM 1517 O O . HIS A 1 190 ? 5.530 -1.679 0.684 1.00 94.75 190 HIS A O 1
ATOM 1523 N N . PHE A 1 191 ? 5.645 -2.408 -1.434 1.00 95.62 191 PHE A N 1
ATOM 1524 C CA . PHE A 1 191 ? 4.530 -3.354 -1.297 1.00 95.62 191 PHE A CA 1
ATOM 1525 C C . PHE A 1 191 ? 4.722 -4.341 -0.147 1.00 95.62 191 PHE A C 1
ATOM 1527 O O . PHE A 1 191 ? 3.778 -4.581 0.600 1.00 95.62 191 PHE A O 1
ATOM 1534 N N . GLU A 1 192 ? 5.925 -4.891 0.034 1.00 94.75 192 GLU A N 1
ATOM 1535 C CA . GLU A 1 192 ? 6.165 -5.882 1.090 1.00 94.75 192 GLU A CA 1
ATOM 1536 C C . GLU A 1 192 ? 6.060 -5.264 2.491 1.00 94.75 192 GLU A C 1
ATOM 1538 O O . GLU A 1 192 ? 5.477 -5.849 3.405 1.00 94.75 192 GLU A O 1
ATOM 1543 N N . GLU A 1 193 ? 6.573 -4.044 2.643 1.00 96.19 193 GLU A N 1
ATOM 1544 C CA . GLU A 1 193 ? 6.545 -3.294 3.895 1.00 96.19 193 GLU A CA 1
ATOM 1545 C C . GLU A 1 193 ? 5.112 -2.877 4.269 1.00 96.19 193 GLU A C 1
ATOM 1547 O O . GLU A 1 193 ? 4.681 -3.055 5.412 1.00 96.19 193 GLU A O 1
ATOM 1552 N N . ALA A 1 194 ? 4.353 -2.368 3.291 1.00 97.62 194 ALA A N 1
ATOM 1553 C CA . ALA A 1 194 ? 2.944 -2.013 3.441 1.00 97.62 194 ALA A CA 1
ATOM 1554 C C . ALA A 1 194 ? 2.084 -3.246 3.752 1.00 97.62 194 ALA A C 1
ATOM 1556 O O . ALA A 1 194 ? 1.278 -3.230 4.683 1.00 97.62 194 ALA A O 1
ATOM 1557 N N . TYR A 1 195 ? 2.289 -4.338 3.011 1.00 97.00 195 TYR A N 1
ATOM 1558 C CA . TYR A 1 195 ? 1.570 -5.592 3.213 1.00 97.00 195 TYR A CA 1
ATOM 1559 C C . TYR A 1 195 ? 1.814 -6.161 4.610 1.00 97.00 195 TYR A C 1
ATOM 1561 O O . TYR A 1 195 ? 0.858 -6.526 5.293 1.00 97.00 195 TYR A O 1
ATOM 1569 N N . THR A 1 196 ? 3.072 -6.194 5.057 1.00 97.56 196 THR A N 1
ATOM 1570 C CA . THR A 1 196 ? 3.437 -6.691 6.390 1.00 97.56 196 THR A CA 1
ATOM 1571 C C . THR A 1 196 ? 2.746 -5.883 7.484 1.00 97.56 196 THR A C 1
ATOM 1573 O O . THR A 1 196 ? 2.104 -6.468 8.355 1.00 97.56 196 THR A O 1
ATOM 1576 N N . PHE A 1 197 ? 2.780 -4.550 7.392 1.00 98.44 197 PHE A N 1
ATOM 1577 C CA . PHE A 1 197 ? 2.087 -3.681 8.344 1.00 98.44 197 PHE A CA 1
ATOM 1578 C C . PHE A 1 197 ? 0.579 -3.952 8.392 1.00 98.44 197 PHE A C 1
ATOM 1580 O O . PHE A 1 197 ? 0.012 -4.094 9.473 1.00 98.44 197 PHE A O 1
ATOM 1587 N N . ILE A 1 198 ? -0.069 -4.078 7.228 1.00 98.31 198 ILE A N 1
ATOM 1588 C CA . ILE A 1 198 ? -1.503 -4.383 7.152 1.00 98.31 198 ILE A CA 1
ATOM 1589 C C . ILE A 1 198 ? -1.793 -5.750 7.786 1.00 98.31 198 ILE A C 1
ATOM 1591 O O . ILE A 1 198 ? -2.717 -5.870 8.583 1.00 98.31 198 ILE A O 1
ATOM 1595 N N . GLN A 1 199 ? -1.006 -6.785 7.479 1.00 97.69 199 GLN A N 1
ATOM 1596 C CA . GLN A 1 199 ? -1.211 -8.126 8.035 1.00 97.69 199 GLN A CA 1
ATOM 1597 C C . GLN A 1 199 ? -1.033 -8.170 9.556 1.00 97.69 199 GLN A C 1
ATOM 1599 O O . GLN A 1 199 ? -1.825 -8.805 10.251 1.00 97.69 199 GLN A O 1
ATOM 1604 N N . GLU A 1 200 ? -0.002 -7.516 10.087 1.00 97.94 200 GLU A N 1
ATOM 1605 C CA . GLU A 1 200 ? 0.226 -7.441 11.532 1.00 97.94 200 GLU A CA 1
ATOM 1606 C C . GLU A 1 200 ? -0.852 -6.622 12.239 1.00 97.94 200 GLU A C 1
ATOM 1608 O O . GLU A 1 200 ? -1.330 -7.030 13.300 1.00 97.94 200 GLU A O 1
ATOM 1613 N N . GLY A 1 201 ? -1.273 -5.512 11.630 1.00 98.00 201 GLY A N 1
ATOM 1614 C CA . GLY A 1 201 ? -2.345 -4.674 12.147 1.00 98.00 201 GLY A CA 1
ATOM 1615 C C . GLY A 1 201 ? -3.676 -5.417 12.216 1.00 98.00 201 GLY A C 1
ATOM 1616 O O . GLY A 1 201 ? -4.322 -5.402 13.259 1.00 98.00 201 GLY A O 1
ATOM 1617 N N . LEU A 1 202 ? -4.032 -6.168 11.168 1.00 97.81 202 LEU A N 1
ATOM 1618 C CA . LEU A 1 202 ? -5.265 -6.966 11.123 1.00 97.81 202 LEU A CA 1
ATOM 1619 C C . LEU A 1 202 ? -5.297 -8.107 12.152 1.00 97.81 202 LEU A C 1
ATOM 1621 O O . LEU A 1 202 ? -6.372 -8.526 12.568 1.00 97.81 202 LEU A O 1
ATOM 1625 N N . LYS A 1 203 ? -4.137 -8.616 12.589 1.00 97.62 203 LYS A N 1
ATOM 1626 C CA . LYS A 1 203 ? -4.064 -9.605 13.683 1.00 97.62 203 LYS A CA 1
ATOM 1627 C C . LYS A 1 203 ? -4.331 -8.983 15.055 1.00 97.62 203 LYS A C 1
ATOM 1629 O O . LYS A 1 203 ? -4.754 -9.689 15.965 1.00 97.62 203 LYS A O 1
ATOM 1634 N N . LYS A 1 204 ? -4.030 -7.692 15.219 1.00 97.31 204 LYS A N 1
ATOM 1635 C CA . LYS A 1 204 ? -4.098 -6.970 16.499 1.00 97.31 204 LYS A CA 1
ATOM 1636 C C . LYS A 1 204 ? -5.337 -6.079 16.622 1.00 97.31 204 LYS A C 1
ATOM 1638 O O . LYS A 1 204 ? -5.704 -5.715 17.734 1.00 97.31 204 LYS A O 1
ATOM 1643 N N . GLY A 1 205 ? -5.968 -5.704 15.512 1.00 97.44 205 GLY A N 1
ATOM 1644 C CA . GLY A 1 205 ? -7.154 -4.855 15.498 1.00 97.44 205 GLY A CA 1
ATOM 1645 C C . GLY A 1 205 ? -7.554 -4.417 14.092 1.00 97.44 205 GLY A C 1
ATOM 1646 O O . GLY A 1 205 ? -7.553 -5.218 13.161 1.00 97.44 205 GLY A O 1
ATOM 1647 N N . VAL A 1 206 ? -7.940 -3.148 13.954 1.00 98.38 206 VAL A N 1
ATOM 1648 C CA . VAL A 1 206 ? -8.509 -2.592 12.721 1.00 98.38 206 VAL A CA 1
ATOM 1649 C C . VAL A 1 206 ? -7.506 -1.646 12.065 1.00 98.38 206 VAL A C 1
ATOM 1651 O O . VAL A 1 206 ? -6.909 -0.795 12.731 1.00 98.38 206 VAL A O 1
ATOM 1654 N N . VAL A 1 207 ? -7.328 -1.800 10.754 1.00 98.69 207 VAL A N 1
ATOM 1655 C CA . VAL A 1 207 ? -6.371 -1.047 9.942 1.00 98.69 207 VAL A CA 1
ATOM 1656 C C . VAL A 1 207 ? -7.106 -0.057 9.047 1.00 98.69 207 VAL A C 1
ATOM 1658 O O . VAL A 1 207 ? -8.043 -0.431 8.341 1.00 98.69 207 VAL A O 1
ATOM 1661 N N . LEU A 1 208 ? -6.634 1.185 9.032 1.00 98.44 208 LEU A N 1
ATOM 1662 C CA . LEU A 1 208 ? -6.978 2.201 8.044 1.00 98.44 208 LEU A CA 1
ATOM 1663 C C . LEU A 1 208 ? -5.785 2.430 7.114 1.00 98.44 208 LEU A C 1
ATOM 1665 O O . LEU A 1 208 ? -4.684 2.726 7.574 1.00 98.44 208 LEU A O 1
ATOM 1669 N N . VAL A 1 209 ? -6.005 2.321 5.809 1.00 97.88 209 VAL A N 1
ATOM 1670 C CA . VAL A 1 209 ? -5.057 2.764 4.783 1.00 97.88 209 VAL A CA 1
ATOM 1671 C C . VAL A 1 209 ? -5.595 4.047 4.162 1.00 97.88 209 VAL A C 1
ATOM 1673 O O . VAL A 1 209 ? -6.758 4.090 3.761 1.00 97.88 209 VAL A O 1
ATOM 1676 N N . HIS A 1 210 ? -4.761 5.080 4.072 1.00 95.44 210 HIS A N 1
ATOM 1677 C CA . HIS A 1 210 ? -5.117 6.328 3.397 1.00 95.44 210 HIS A CA 1
ATOM 1678 C C . HIS A 1 210 ? -3.965 6.879 2.555 1.00 95.44 210 HIS A C 1
ATOM 1680 O O . HIS A 1 210 ? -2.801 6.505 2.755 1.00 95.44 210 HIS A O 1
ATOM 1686 N N . TRP A 1 211 ? -4.332 7.728 1.599 1.00 90.69 211 TRP A N 1
ATOM 1687 C CA . TRP A 1 211 ? -3.455 8.418 0.657 1.00 90.69 211 TRP A CA 1
ATOM 1688 C C . TRP A 1 211 ? -3.998 9.816 0.342 1.00 90.69 211 TRP A C 1
ATOM 1690 O O . TRP A 1 211 ? -5.196 10.071 0.639 1.00 90.69 211 TRP A O 1
#

InterPro domains:
  IPR029021 Protein-tyrosine phosphatase-like [G3DSA:3.90.190.10] (1-57)
  IPR029021 Protein-tyrosine phosphatase-like [G3DSA:3.90.190.10] (103-211)
  IPR029021 Protein-tyrosine phosphatase-like [SSF52799] (1-39)
  IPR029021 Protein-tyrosine phosphatase-like [SSF52799] (119-210)

Radius of gyration: 21.45 Å; Cα contacts (8 Å, |Δi|>4): 231; chains: 1; bounding box: 63×39×51 Å

Secondary structure (DSSP, 8-state):
-GGGT--HHHHHHHHHHH-S-----HHHHHHHHHHHHTTTS--SS-HHHHHHHHHHHHHHHHHHSS--GGGTTTS---GGG---SSPP--PPPTT--------------------TT----S--EEEEETTEEEE-HHHHH-HHHHHHTTEEEEEEEESSPPPHHHHT-TT-EE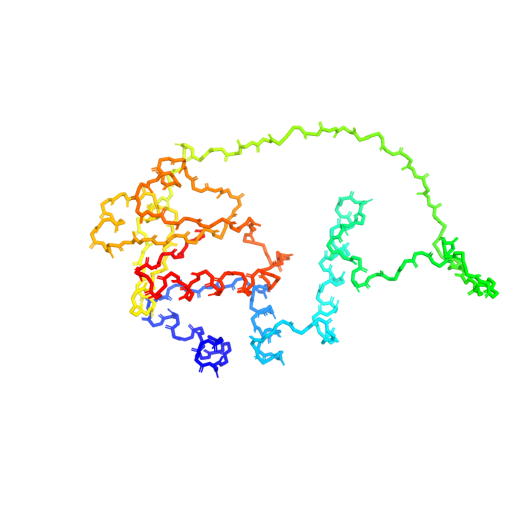EEEE--S-TT---GGGHHHHHHHHHHHHHHSEEEEE-

Nearest PDB structures (foldseek):
  7y4d-assembly2_B  TM=8.807E-01  e=1.002E-05  Homo sapiens
  7y4b-assembly2_B  TM=8.709E-01  e=2.136E-05  Homo sapiens
  4y2e-assembly2_B  TM=9.223E-01  e=7.083E-05  Homo sapiens
  7y4e-assembly2_B  TM=8.846E-01  e=4.851E-05  Homo sapiens
  5m43-assembly1_A  TM=9.026E-01  e=5.503E-05  Thermochaetoides thermophila DSM 1495

Foldseek 3Di:
DQVVLDAPVVLVVLVCVFPVDDDADPLVSVLRNVCNVVSVDDDLPPPVNLVLLVVLQVVCCVVVVDRDPVNCSSDDPQLVPDDDPVRDDDDDDPPDDDPDDDDDDPDDDPDQDDDPDDPQDDWDWTDSDVQEIETELVCQQDPVNCVVQVAQEEEEEEQHDRDPVRCVDPRHHYDYDHWHSDSSIDCSVCSVVVVVRCVVRSVVGHYYYYD

Solvent-accessible surface area (backbone atoms only — not comparable to full-atom values): 12982 Å² total; per-residue (Å²): 67,68,96,74,74,42,52,63,72,60,38,52,54,56,50,35,75,54,36,83,87,73,80,78,50,72,32,55,51,53,42,48,50,53,30,53,76,47,72,56,43,93,52,80,81,41,64,69,50,40,50,50,53,43,51,49,44,51,54,46,27,71,73,67,75,45,85,60,81,88,43,57,87,72,43,79,75,62,66,92,75,57,90,49,89,78,70,72,91,76,86,78,63,92,84,65,79,84,78,86,72,92,71,87,82,78,82,75,76,88,77,82,75,76,79,87,81,68,87,69,61,77,72,40,77,34,66,74,48,97,49,34,34,43,31,30,59,40,41,73,68,34,64,67,61,33,58,78,66,52,48,29,24,38,41,39,50,24,75,59,74,79,58,63,84,57,60,68,33,86,80,39,48,65,46,76,45,81,42,61,103,45,58,78,50,80,60,67,85,44,46,66,61,53,51,49,49,52,55,55,27,51,77,76,41,17,28,36,39,30,82

Organism: Ladona fulva (NCBI:txid123851)

pLDDT: mean 83.88, std 17.29, range [34.34, 98.69]

Mean predicted aligned error: 10.05 Å

Sequence (211 aa):
MKKHQISFDEAIERVKSCRRFVGPNRGFIAQLCLYEDMGWCIDRDYLGFRLFRLQISADQIQKAKILPQSCSDVIKPDPAKITVNPEPIVYRCKKCRKKERGSSKKKRKPVVLEREDFDAGPTNLDLVEPGLWLGNLTAATDLDNLESRKITHILTVDSCPLPRKITELSGITTKFIQVTDLPKEDLLSHFEEAYTFIQEGLKKGVVLVHW